Protein AF-A0A519VI66-F1 (afdb_monomer_lite)

Structure (mmCIF, N/CA/C/O backbone):
data_AF-A0A519VI66-F1
#
_entry.id   AF-A0A519VI66-F1
#
loop_
_atom_site.group_PDB
_atom_site.id
_atom_site.type_symbol
_atom_site.label_atom_id
_atom_site.label_alt_id
_atom_site.label_comp_id
_atom_site.label_asym_id
_atom_site.label_entity_id
_atom_site.label_seq_id
_atom_site.pdbx_PDB_ins_code
_atom_site.Cartn_x
_atom_site.Cartn_y
_atom_site.Cartn_z
_atom_site.occupancy
_atom_site.B_iso_or_equiv
_atom_site.auth_seq_id
_atom_site.auth_comp_id
_atom_site.auth_asym_id
_atom_site.auth_atom_id
_atom_site.pdbx_PDB_model_num
ATOM 1 N N . MET A 1 1 ? 52.576 -0.344 -64.450 1.00 41.88 1 MET A N 1
ATOM 2 C CA . MET A 1 1 ? 52.508 -1.373 -63.386 1.00 41.88 1 MET A CA 1
ATOM 3 C C . MET A 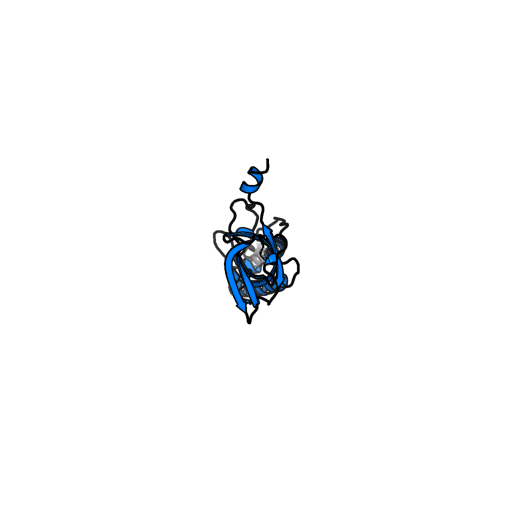1 1 ? 52.804 -0.699 -62.051 1.00 41.88 1 MET A C 1
ATOM 5 O O . MET A 1 1 ? 53.933 -0.259 -61.898 1.00 41.88 1 MET A O 1
ATOM 9 N N . LYS A 1 2 ? 51.803 -0.526 -61.169 1.00 37.09 2 LYS A N 1
ATOM 10 C CA . LYS A 1 2 ? 51.905 -0.252 -59.710 1.00 37.09 2 LYS A CA 1
ATOM 11 C C . LYS A 1 2 ? 50.529 0.200 -59.188 1.00 37.09 2 LYS A C 1
ATOM 13 O O . LYS A 1 2 ? 50.270 1.380 -59.017 1.00 37.09 2 LYS A O 1
ATOM 18 N N . VAL A 1 3 ? 49.636 -0.762 -58.964 1.00 45.03 3 VAL A N 1
ATOM 19 C CA . VAL A 1 3 ? 48.438 -0.584 -58.129 1.00 45.03 3 VAL A CA 1
ATOM 20 C C . VAL A 1 3 ? 48.467 -1.715 -57.118 1.00 45.03 3 VAL A C 1
ATOM 22 O O . VAL A 1 3 ? 47.974 -2.800 -57.395 1.00 45.03 3 VAL A O 1
ATOM 25 N N . LYS A 1 4 ? 49.139 -1.507 -55.987 1.00 51.06 4 LYS A N 1
ATOM 26 C CA . LYS A 1 4 ? 49.026 -2.351 -54.792 1.00 51.06 4 LYS A CA 1
ATOM 27 C C . LYS A 1 4 ? 49.315 -1.461 -53.589 1.00 51.06 4 LYS A C 1
ATOM 29 O O . LYS A 1 4 ? 50.220 -0.641 -53.665 1.00 51.06 4 LYS A O 1
ATOM 34 N N . ILE A 1 5 ? 48.584 -1.691 -52.498 1.00 51.75 5 ILE A N 1
ATOM 35 C CA . ILE A 1 5 ? 48.631 -0.988 -51.200 1.00 51.75 5 ILE A CA 1
ATOM 36 C C . ILE A 1 5 ? 47.621 0.171 -51.088 1.00 51.75 5 ILE A C 1
ATOM 38 O O . ILE A 1 5 ? 47.980 1.325 -50.893 1.00 51.75 5 ILE A O 1
ATOM 42 N N . SER A 1 6 ? 46.320 -0.124 -51.189 1.00 48.75 6 SER A N 1
ATOM 43 C CA . SER A 1 6 ? 45.297 0.755 -50.582 1.00 48.75 6 SER A CA 1
ATOM 44 C C . SER A 1 6 ? 43.940 0.080 -50.332 1.00 48.75 6 SER A C 1
ATOM 46 O O . SER A 1 6 ? 42.902 0.725 -50.370 1.00 48.75 6 SER A O 1
ATOM 48 N N . ILE A 1 7 ? 43.913 -1.240 -50.102 1.00 48.69 7 ILE A N 1
ATOM 49 C CA . ILE A 1 7 ? 42.653 -1.974 -49.833 1.00 48.69 7 ILE A CA 1
ATOM 50 C C . ILE A 1 7 ? 42.695 -2.732 -48.488 1.00 48.69 7 ILE A C 1
ATOM 52 O O . ILE A 1 7 ? 41.680 -3.240 -48.031 1.00 48.69 7 ILE A O 1
ATOM 56 N N . LEU A 1 8 ? 43.832 -2.747 -47.776 1.00 45.78 8 LEU A N 1
ATOM 57 C CA . LEU A 1 8 ? 43.988 -3.539 -46.543 1.00 45.78 8 LEU A CA 1
ATOM 58 C C . LEU A 1 8 ? 43.826 -2.755 -45.223 1.00 45.78 8 LEU A C 1
ATOM 60 O O . LEU A 1 8 ? 44.075 -3.319 -44.167 1.00 45.78 8 LEU A O 1
ATOM 64 N N . PHE A 1 9 ? 43.430 -1.477 -45.252 1.00 46.59 9 PHE A N 1
ATOM 65 C CA . PHE A 1 9 ? 43.295 -0.662 -44.027 1.00 46.59 9 PHE A CA 1
ATOM 66 C C . PHE A 1 9 ? 41.869 -0.187 -43.709 1.00 46.59 9 PHE A C 1
ATOM 68 O O . PHE A 1 9 ? 41.641 0.366 -42.638 1.00 46.59 9 PHE A O 1
ATOM 75 N N . ILE A 1 10 ? 40.887 -0.444 -44.579 1.00 49.53 10 ILE A N 1
ATOM 76 C CA . ILE A 1 10 ? 39.494 -0.002 -44.362 1.00 49.53 10 ILE A CA 1
ATOM 77 C C . ILE A 1 10 ? 38.635 -1.094 -43.687 1.00 49.53 10 ILE A C 1
ATOM 79 O O . ILE A 1 10 ? 37.570 -0.801 -43.153 1.00 49.53 10 ILE A O 1
ATOM 83 N N . SER A 1 11 ? 39.102 -2.346 -43.596 1.00 45.22 11 SER A N 1
ATOM 84 C CA . SER A 1 11 ? 38.314 -3.443 -43.000 1.00 45.22 11 SER A CA 1
ATOM 85 C C . SER A 1 11 ? 38.452 -3.607 -41.478 1.00 45.22 11 SER A C 1
ATOM 87 O O . SER A 1 11 ? 37.741 -4.426 -40.901 1.00 45.22 11 SER A O 1
ATOM 89 N N . MET A 1 12 ? 39.301 -2.825 -40.797 1.00 44.94 12 MET A N 1
ATOM 90 C CA . MET A 1 12 ? 39.588 -3.012 -39.361 1.00 44.94 12 MET A CA 1
ATOM 91 C C . MET A 1 12 ? 38.864 -2.027 -38.423 1.00 44.94 12 MET A C 1
ATOM 93 O O . MET A 1 12 ? 39.079 -2.060 -37.216 1.00 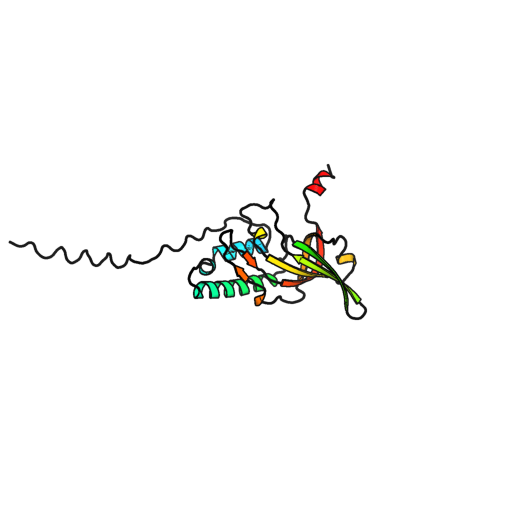44.94 12 MET A O 1
ATOM 97 N N . VAL A 1 13 ? 37.965 -1.182 -38.946 1.00 46.66 13 VAL A N 1
ATOM 98 C CA . VAL A 1 13 ? 37.134 -0.264 -38.131 1.00 46.66 13 VAL A CA 1
ATOM 99 C C . VAL A 1 13 ? 35.687 -0.764 -37.976 1.00 46.66 13 VAL A C 1
ATOM 101 O O . VAL A 1 13 ? 34.987 -0.368 -37.049 1.00 46.66 13 VAL A O 1
ATOM 104 N N . ALA A 1 14 ? 35.239 -1.712 -38.804 1.00 46.34 14 ALA A N 1
ATOM 105 C CA . ALA A 1 14 ? 33.863 -2.223 -38.755 1.00 46.34 14 ALA A CA 1
ATOM 106 C C . ALA A 1 14 ? 33.596 -3.240 -37.623 1.00 46.34 14 ALA A C 1
ATOM 108 O O . ALA A 1 14 ? 32.441 -3.557 -37.349 1.00 46.34 14 ALA A O 1
ATOM 109 N N . ILE A 1 15 ? 34.634 -3.742 -36.941 1.00 48.16 15 ILE A N 1
ATOM 110 C CA . ILE A 1 15 ? 34.493 -4.813 -35.934 1.00 48.16 15 ILE A CA 1
ATOM 111 C C . ILE A 1 15 ? 34.205 -4.259 -34.522 1.00 48.16 15 ILE A C 1
ATOM 113 O O . ILE A 1 15 ? 33.699 -4.984 -33.673 1.00 48.16 15 ILE A O 1
ATOM 117 N N . LEU A 1 16 ? 34.415 -2.960 -34.264 1.00 48.16 16 LEU A N 1
ATOM 118 C CA . LEU A 1 16 ? 34.158 -2.359 -32.940 1.00 48.16 16 LEU A CA 1
ATOM 119 C C . LEU A 1 16 ? 32.717 -1.859 -32.725 1.00 48.16 16 LEU A C 1
ATOM 121 O O . LEU A 1 16 ? 32.370 -1.466 -31.615 1.00 48.16 16 LEU A O 1
ATOM 125 N N . LEU A 1 17 ? 31.859 -1.903 -33.749 1.00 49.31 17 LEU A N 1
ATOM 126 C CA . LEU A 1 17 ? 30.432 -1.553 -33.629 1.00 49.31 17 LEU A CA 1
ATOM 127 C C . LEU A 1 17 ? 29.517 -2.787 -33.521 1.00 49.31 17 LEU A C 1
ATOM 129 O O . LEU A 1 17 ? 28.302 -2.653 -33.363 1.00 49.31 17 LEU A O 1
ATOM 133 N N . GLY A 1 18 ? 30.086 -3.996 -33.571 1.00 47.75 18 GLY A N 1
ATOM 134 C CA . GLY A 1 18 ? 29.356 -5.246 -33.396 1.00 47.75 18 GLY A CA 1
ATOM 135 C C . GLY A 1 18 ? 29.091 -5.552 -31.921 1.00 47.75 18 GLY A C 1
ATOM 136 O O . GLY A 1 18 ? 30.025 -5.754 -31.155 1.00 47.75 18 GLY A O 1
ATOM 137 N N . CYS A 1 19 ? 27.809 -5.654 -31.558 1.00 48.34 19 CYS A N 1
ATOM 138 C CA . CYS A 1 19 ? 27.278 -6.158 -30.280 1.00 48.34 19 CYS A CA 1
ATOM 139 C C . CYS A 1 19 ? 27.118 -5.171 -29.111 1.00 48.34 19 CYS A C 1
ATOM 141 O O . CYS A 1 19 ? 27.158 -5.579 -27.953 1.00 48.34 19 CYS A O 1
ATOM 143 N N . SER A 1 20 ? 26.763 -3.912 -29.367 1.00 48.12 20 SER A N 1
ATOM 144 C CA . SER A 1 20 ? 25.904 -3.211 -28.399 1.00 48.12 20 SER A CA 1
ATOM 145 C C . SER A 1 20 ? 24.450 -3.488 -28.763 1.00 48.12 20 SER A C 1
ATOM 147 O O . SER A 1 20 ? 23.878 -2.800 -29.606 1.00 48.12 20 SER A O 1
ATOM 149 N N . LYS A 1 21 ? 23.847 -4.530 -28.164 1.00 50.78 21 LYS A N 1
ATOM 150 C CA . LYS A 1 21 ? 22.384 -4.695 -28.216 1.00 50.78 21 LYS A CA 1
ATOM 151 C C . LYS A 1 21 ? 21.771 -3.354 -27.791 1.00 50.78 21 LYS A C 1
ATOM 153 O O . LYS A 1 21 ? 22.210 -2.829 -26.762 1.00 50.78 21 LYS A O 1
ATOM 158 N N . PRO A 1 22 ? 20.823 -2.774 -28.550 1.00 50.34 22 PRO A N 1
ATOM 159 C CA . PRO A 1 22 ? 20.193 -1.526 -28.149 1.00 50.34 22 PRO A CA 1
ATOM 160 C C . PRO A 1 22 ? 19.663 -1.715 -26.729 1.00 50.34 22 PRO A C 1
ATOM 162 O O . PRO A 1 22 ? 18.899 -2.650 -26.477 1.00 50.34 22 PRO A O 1
ATOM 165 N N . LYS A 1 23 ? 20.134 -0.883 -25.787 1.00 53.75 23 LYS A N 1
ATOM 166 C CA . LYS A 1 23 ? 19.593 -0.888 -24.426 1.00 53.75 23 LYS A CA 1
ATOM 167 C C . LYS A 1 23 ? 18.075 -0.750 -24.570 1.00 53.75 23 LYS A C 1
ATOM 169 O O . LYS A 1 23 ? 17.649 0.157 -25.294 1.00 53.75 23 LYS A O 1
ATOM 174 N N . PRO A 1 24 ? 17.269 -1.641 -23.967 1.00 51.84 24 PRO A N 1
ATOM 175 C CA . PRO A 1 24 ? 15.824 -1.532 -24.067 1.00 51.84 24 PRO A CA 1
ATOM 176 C C . PRO A 1 24 ? 15.438 -0.120 -23.627 1.00 51.84 24 PRO A C 1
ATOM 178 O O . PRO A 1 24 ? 15.851 0.330 -22.557 1.00 51.84 24 PRO A O 1
ATOM 181 N N . LYS A 1 25 ? 14.730 0.617 -24.492 1.00 54.78 25 LYS A N 1
ATOM 182 C CA . LYS A 1 25 ? 14.208 1.937 -24.139 1.00 54.78 25 LYS A CA 1
ATOM 183 C C . LYS A 1 25 ? 13.248 1.721 -22.977 1.00 54.78 25 LYS A C 1
ATOM 185 O O . LYS A 1 25 ? 12.162 1.188 -23.165 1.00 54.78 25 LYS A O 1
ATOM 190 N N . ILE A 1 26 ? 13.682 2.090 -21.777 1.00 60.84 26 ILE A N 1
ATOM 191 C CA . ILE A 1 26 ? 12.809 2.134 -20.611 1.00 60.84 26 ILE A CA 1
ATOM 192 C C . ILE A 1 26 ? 11.851 3.288 -20.879 1.00 60.84 26 ILE A C 1
ATOM 194 O O . ILE A 1 26 ? 12.264 4.451 -20.886 1.00 60.84 26 ILE A O 1
ATOM 198 N N . GLU A 1 27 ? 10.596 2.968 -21.179 1.00 66.69 27 GLU A N 1
ATOM 199 C CA . GLU A 1 27 ? 9.542 3.972 -21.248 1.00 66.69 27 GLU A CA 1
ATOM 200 C C . GLU A 1 27 ? 9.431 4.624 -19.872 1.00 66.69 27 GLU A C 1
ATOM 202 O O . GLU A 1 27 ? 9.026 3.999 -18.891 1.00 66.69 27 GLU A O 1
ATOM 207 N N . LYS A 1 28 ? 9.881 5.878 -19.787 1.00 80.50 28 LYS A N 1
ATOM 208 C CA . LYS A 1 28 ? 9.802 6.651 -18.554 1.00 80.50 28 LYS A CA 1
ATOM 209 C C . LYS A 1 28 ? 8.340 6.956 -18.274 1.00 80.50 28 LYS A C 1
ATOM 211 O O . LYS A 1 28 ? 7.659 7.558 -19.100 1.00 80.50 28 LYS A O 1
ATOM 216 N N . ILE A 1 29 ? 7.885 6.591 -17.085 1.00 84.25 29 ILE A N 1
ATOM 217 C CA . ILE A 1 29 ? 6.569 6.964 -16.584 1.00 84.25 29 ILE A CA 1
ATOM 218 C C . ILE A 1 29 ? 6.635 8.455 -16.239 1.00 84.25 29 ILE A C 1
ATOM 220 O O . ILE A 1 29 ? 7.319 8.845 -15.295 1.00 84.25 29 ILE A O 1
ATOM 224 N N . THR A 1 30 ? 5.965 9.300 -17.019 1.00 86.25 30 THR A N 1
ATOM 225 C CA . THR A 1 30 ? 5.931 10.759 -16.802 1.00 86.25 30 THR A CA 1
ATOM 226 C C . THR A 1 30 ? 4.790 11.206 -15.889 1.00 86.25 30 THR A C 1
ATOM 228 O O . THR A 1 30 ? 4.719 12.382 -15.534 1.00 86.25 30 THR A O 1
ATOM 231 N N . TYR A 1 31 ? 3.911 10.280 -15.500 1.00 88.88 31 TYR A N 1
ATOM 232 C CA . TYR A 1 31 ? 2.788 10.541 -14.608 1.00 88.88 31 TYR A CA 1
ATOM 233 C C . TYR A 1 31 ? 3.263 11.076 -13.252 1.00 88.88 31 TYR A C 1
ATOM 235 O O . TYR A 1 31 ? 4.136 10.488 -12.617 1.00 88.88 31 TYR A O 1
ATOM 243 N N . GLN A 1 32 ? 2.669 12.186 -12.816 1.00 88.56 32 GLN A N 1
ATOM 244 C CA . GLN A 1 32 ? 2.918 12.802 -11.515 1.00 88.56 32 GLN A CA 1
ATOM 245 C C . GLN A 1 32 ? 1.740 12.487 -10.598 1.00 88.56 32 GLN A C 1
ATOM 247 O O . GLN A 1 32 ? 0.652 13.043 -10.761 1.00 88.56 32 GLN A O 1
ATOM 252 N N . SER A 1 33 ? 1.950 11.573 -9.653 1.00 90.88 33 SER A N 1
ATOM 253 C CA . SER A 1 33 ? 0.932 11.231 -8.662 1.00 90.88 33 SER A CA 1
ATOM 254 C C . SER A 1 33 ? 1.013 12.167 -7.462 1.00 90.88 33 SER A C 1
ATOM 256 O O . SER A 1 33 ? 2.104 12.518 -7.014 1.00 90.88 33 SER A O 1
ATOM 258 N N . LYS A 1 34 ? -0.144 12.528 -6.903 1.00 90.75 34 LYS A N 1
ATOM 259 C CA . LYS A 1 34 ? -0.217 13.191 -5.590 1.00 90.75 34 LYS A CA 1
ATOM 260 C C . LYS A 1 34 ? 0.022 12.207 -4.437 1.00 90.75 34 LYS A C 1
ATOM 262 O O . LYS A 1 34 ? 0.448 12.600 -3.357 1.00 90.75 34 LYS A O 1
ATOM 267 N N . ILE A 1 35 ? -0.150 10.912 -4.704 1.00 94.44 35 ILE A N 1
ATOM 268 C CA . ILE A 1 35 ? 0.038 9.845 -3.729 1.00 94.44 35 ILE A CA 1
ATOM 269 C C . ILE A 1 35 ? 1.529 9.606 -3.529 1.00 94.44 35 ILE A C 1
ATOM 271 O O . ILE A 1 35 ? 2.237 9.194 -4.455 1.00 94.44 35 ILE A O 1
ATOM 275 N N . PHE A 1 36 ? 1.993 9.806 -2.294 1.00 95.19 36 PHE A N 1
ATOM 276 C CA . PHE A 1 36 ? 3.410 9.747 -1.937 1.00 95.19 36 PHE A CA 1
ATOM 277 C C . PHE A 1 36 ? 4.086 8.463 -2.432 1.00 95.19 36 PHE A C 1
ATOM 279 O O . PHE A 1 36 ? 5.095 8.512 -3.139 1.00 95.19 36 PHE A O 1
ATOM 286 N N . LEU A 1 37 ? 3.515 7.303 -2.093 1.00 95.94 37 LEU A N 1
ATOM 287 C CA . LEU A 1 37 ? 4.105 6.013 -2.445 1.00 95.94 37 LEU A CA 1
ATOM 288 C C . LEU A 1 37 ? 4.154 5.762 -3.944 1.00 95.94 37 LEU A C 1
ATOM 290 O O . LEU A 1 37 ? 5.133 5.202 -4.433 1.00 95.94 37 LEU A O 1
ATOM 294 N N . GLU A 1 38 ? 3.110 6.155 -4.667 1.00 96.25 38 GLU A N 1
ATOM 295 C CA . GLU A 1 38 ? 3.075 5.984 -6.113 1.00 96.25 38 GLU A CA 1
ATOM 296 C C . GLU A 1 38 ? 4.150 6.846 -6.771 1.00 96.25 38 GLU A C 1
ATOM 298 O O . GLU A 1 38 ? 4.922 6.346 -7.587 1.00 96.25 38 GLU A O 1
ATOM 303 N N . ASN A 1 39 ? 4.264 8.109 -6.354 1.00 95.38 39 ASN A N 1
ATOM 304 C CA . ASN A 1 39 ? 5.264 9.021 -6.888 1.00 95.38 39 ASN A CA 1
ATOM 305 C C . ASN A 1 39 ? 6.698 8.532 -6.613 1.00 95.38 39 ASN A C 1
ATOM 307 O O . ASN A 1 39 ? 7.514 8.436 -7.530 1.00 95.38 39 ASN A O 1
ATOM 311 N N . ARG A 1 40 ? 7.005 8.125 -5.372 1.00 95.94 40 ARG A N 1
ATOM 312 C CA . ARG A 1 40 ? 8.328 7.574 -5.021 1.00 95.94 40 ARG A CA 1
ATOM 313 C C . ARG A 1 40 ? 8.655 6.300 -5.788 1.00 95.94 40 ARG A C 1
ATOM 315 O O . ARG A 1 40 ? 9.796 6.100 -6.206 1.00 95.94 40 ARG A O 1
ATOM 322 N N . LEU A 1 41 ? 7.656 5.455 -6.009 1.00 95.31 41 LEU A N 1
ATOM 323 C CA . LEU A 1 41 ? 7.826 4.241 -6.784 1.00 95.31 41 LEU A CA 1
ATOM 324 C C . LEU A 1 41 ? 8.091 4.547 -8.266 1.00 95.31 41 LEU A C 1
ATOM 326 O O . LEU A 1 41 ? 8.999 3.956 -8.849 1.00 95.31 41 LEU A O 1
ATOM 330 N N . ILE A 1 42 ? 7.366 5.498 -8.859 1.00 94.38 42 ILE A N 1
ATOM 331 C CA . ILE A 1 42 ? 7.603 5.983 -10.227 1.00 94.38 42 ILE A CA 1
ATOM 332 C C . ILE A 1 42 ? 9.027 6.536 -10.368 1.00 94.38 42 ILE A C 1
ATOM 334 O O . ILE A 1 42 ? 9.749 6.153 -11.292 1.00 94.38 42 ILE A O 1
ATOM 338 N N . GLU A 1 43 ? 9.469 7.378 -9.428 1.00 93.81 43 GLU A N 1
ATOM 339 C CA . GLU A 1 43 ? 10.836 7.913 -9.394 1.00 93.81 43 GLU A CA 1
ATOM 340 C C . GLU A 1 43 ? 11.893 6.800 -9.360 1.00 93.81 43 GLU A C 1
ATOM 342 O O . GLU A 1 43 ? 12.905 6.893 -10.060 1.00 93.81 43 GLU A O 1
ATOM 347 N N . TYR A 1 44 ? 11.667 5.750 -8.563 1.00 94.56 44 TYR A N 1
ATOM 348 C CA . TYR A 1 44 ? 12.569 4.604 -8.471 1.00 94.56 44 TYR A CA 1
ATOM 349 C C . TYR A 1 44 ? 12.600 3.795 -9.773 1.00 94.56 44 TYR A C 1
ATOM 351 O O . TYR A 1 44 ? 13.679 3.522 -10.301 1.00 94.56 44 TYR A O 1
ATOM 359 N N . ILE A 1 45 ? 11.432 3.436 -10.316 1.00 92.31 45 ILE A N 1
ATOM 360 C CA . ILE A 1 45 ? 11.309 2.632 -11.543 1.00 92.31 45 ILE A CA 1
ATOM 361 C C . ILE A 1 45 ? 12.014 3.330 -12.706 1.00 92.31 45 ILE A C 1
ATOM 363 O O . ILE A 1 45 ? 12.834 2.715 -13.381 1.00 92.31 45 ILE A O 1
ATOM 367 N N . ASN A 1 46 ? 11.779 4.632 -12.881 1.00 91.31 46 ASN A N 1
ATOM 368 C CA . ASN A 1 46 ? 12.378 5.422 -13.958 1.00 91.31 46 ASN A CA 1
ATOM 369 C C . ASN A 1 46 ? 13.915 5.483 -13.910 1.00 91.31 46 ASN A C 1
ATOM 371 O O . ASN A 1 46 ? 14.542 5.825 -14.915 1.00 91.31 46 ASN A O 1
ATOM 375 N N . LYS A 1 47 ? 14.522 5.190 -12.754 1.00 90.75 47 LYS A N 1
ATOM 376 C CA . LYS A 1 47 ? 15.979 5.153 -12.550 1.00 90.75 47 LYS A CA 1
ATOM 377 C C . LYS A 1 47 ? 16.545 3.729 -12.541 1.00 90.75 47 LYS A C 1
ATOM 379 O O . LYS A 1 47 ? 17.762 3.566 -12.596 1.00 90.75 47 LYS A O 1
ATOM 384 N N . SER A 1 48 ? 15.700 2.703 -12.454 1.00 89.69 48 SER A N 1
ATOM 385 C CA . SER A 1 48 ? 16.135 1.320 -12.262 1.00 89.69 48 SER A CA 1
ATOM 386 C C . SER A 1 48 ? 16.263 0.575 -13.588 1.00 89.69 48 SER A C 1
ATOM 388 O O . SER A 1 48 ? 15.338 -0.098 -14.035 1.00 89.69 48 SER A O 1
ATOM 390 N N . GLU A 1 49 ? 17.448 0.629 -14.205 1.00 85.12 49 GLU A N 1
ATOM 391 C CA . GLU A 1 49 ? 17.725 -0.159 -15.419 1.00 85.12 49 GLU A CA 1
ATOM 392 C C . GLU A 1 49 ? 17.619 -1.676 -15.168 1.00 85.12 49 GLU A C 1
ATOM 394 O O . GLU A 1 49 ? 17.214 -2.440 -16.044 1.00 85.12 49 GLU A O 1
ATOM 399 N N . GLY A 1 50 ? 17.950 -2.122 -13.951 1.00 87.69 50 GLY A N 1
ATOM 400 C CA . GLY A 1 50 ? 18.013 -3.540 -13.602 1.00 87.69 50 GLY A CA 1
ATOM 401 C C . GLY A 1 50 ? 16.651 -4.232 -13.488 1.00 87.69 50 GLY A C 1
ATOM 402 O O . GLY A 1 50 ? 16.558 -5.414 -13.814 1.00 87.69 50 GLY A O 1
ATOM 403 N N . LEU A 1 51 ? 15.580 -3.521 -13.108 1.00 87.94 51 LEU A N 1
ATOM 404 C CA . LEU A 1 51 ? 14.233 -4.114 -13.040 1.00 87.94 51 LEU A CA 1
ATOM 405 C C . LEU A 1 51 ? 13.703 -4.527 -14.422 1.00 87.94 51 LEU A C 1
ATOM 407 O O . LEU A 1 51 ? 12.904 -5.455 -14.527 1.00 87.94 51 LEU A O 1
ATOM 411 N N . HIS A 1 52 ? 14.191 -3.882 -15.483 1.00 83.88 52 HIS A N 1
ATOM 412 C CA . HIS A 1 52 ? 13.841 -4.179 -16.872 1.00 83.88 52 HIS A CA 1
ATOM 413 C C . HIS A 1 52 ? 14.814 -5.161 -17.542 1.00 83.88 52 HIS A C 1
ATOM 415 O O . HIS A 1 52 ? 14.631 -5.515 -18.703 1.00 83.88 52 HIS A O 1
ATOM 421 N N . SER A 1 53 ? 15.841 -5.623 -16.828 1.00 86.56 53 SER A N 1
ATOM 422 C CA . SER A 1 53 ? 16.874 -6.499 -17.380 1.00 86.56 53 SER A CA 1
ATOM 423 C C . SER A 1 53 ? 16.372 -7.931 -17.569 1.00 86.56 53 SER A C 1
ATOM 425 O O . SER A 1 53 ? 15.753 -8.488 -16.666 1.00 86.56 53 SER A O 1
ATOM 427 N N . GLU A 1 54 ? 16.678 -8.544 -18.712 1.00 87.12 54 GLU A N 1
ATOM 428 C CA . GLU A 1 54 ? 16.467 -9.984 -18.962 1.00 87.12 54 GLU A CA 1
ATOM 429 C C . GLU A 1 54 ? 17.587 -10.858 -18.365 1.00 87.12 54 GLU A C 1
ATOM 431 O O . GLU A 1 54 ? 17.435 -12.066 -18.219 1.00 87.12 54 GLU A O 1
ATOM 436 N N . ASP A 1 55 ? 18.714 -10.252 -17.980 1.00 92.06 55 ASP A N 1
ATOM 437 C CA . ASP A 1 55 ? 19.773 -10.922 -17.217 1.00 92.06 55 ASP A CA 1
ATOM 438 C C . ASP A 1 55 ? 19.303 -11.199 -15.780 1.00 92.06 55 ASP A C 1
ATOM 440 O O . ASP A 1 55 ? 18.931 -10.269 -15.054 1.00 92.06 55 ASP A O 1
ATOM 444 N N . SER A 1 56 ? 19.334 -12.473 -15.378 1.00 89.38 56 SER A N 1
ATOM 445 C CA . SER A 1 56 ? 18.787 -12.956 -14.106 1.00 89.38 56 SER A CA 1
ATOM 446 C C . SER A 1 56 ? 19.535 -12.434 -12.880 1.00 89.38 56 SER A C 1
ATOM 448 O O . SER A 1 56 ? 18.903 -12.141 -11.861 1.00 89.38 56 SER A O 1
ATOM 450 N N . LEU A 1 57 ? 20.856 -12.265 -12.959 1.00 92.12 57 LEU A N 1
ATOM 451 C CA . LEU A 1 57 ? 21.662 -11.750 -11.855 1.00 92.12 57 LEU A CA 1
ATOM 452 C C . LEU A 1 57 ? 21.411 -10.251 -11.663 1.00 92.12 57 LEU A C 1
ATOM 454 O O . LEU A 1 57 ? 21.157 -9.802 -10.544 1.00 92.12 57 LEU A O 1
ATOM 458 N N . LYS A 1 58 ? 21.404 -9.477 -12.756 1.00 93.19 58 LYS A N 1
ATOM 459 C CA . LYS A 1 58 ? 21.057 -8.046 -12.726 1.00 93.19 58 LYS A CA 1
ATOM 460 C C . LYS A 1 58 ? 19.642 -7.824 -12.210 1.00 93.19 58 LYS A C 1
ATOM 462 O O . LYS A 1 58 ? 19.432 -6.930 -11.392 1.00 93.19 58 LYS A O 1
ATOM 467 N N . PHE A 1 59 ? 18.696 -8.646 -12.656 1.00 92.25 59 PHE A N 1
ATOM 468 C CA . PHE A 1 59 ? 17.317 -8.598 -12.192 1.00 92.25 59 PHE A CA 1
ATOM 469 C C . PHE A 1 59 ? 17.215 -8.898 -10.692 1.00 92.25 59 PHE A C 1
ATOM 471 O O . PHE A 1 59 ? 16.629 -8.113 -9.954 1.00 92.25 59 PHE A O 1
ATOM 478 N N . THR A 1 60 ? 17.851 -9.971 -10.216 1.00 93.56 60 THR A N 1
ATOM 479 C CA . THR A 1 60 ? 17.840 -10.354 -8.793 1.00 93.56 60 THR A CA 1
ATOM 480 C C . THR A 1 60 ? 18.420 -9.250 -7.905 1.00 93.56 60 THR A C 1
ATOM 482 O O . THR A 1 60 ? 17.814 -8.879 -6.900 1.00 93.56 60 THR A O 1
ATOM 485 N N . ASN A 1 61 ? 19.544 -8.652 -8.311 1.00 95.06 61 ASN A N 1
ATO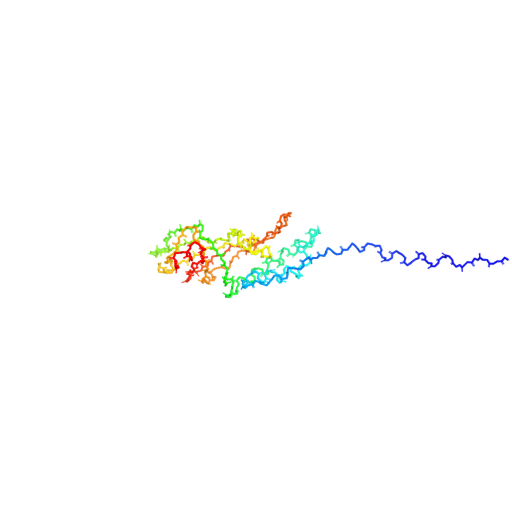M 486 C CA . ASN A 1 61 ? 20.148 -7.524 -7.598 1.00 95.06 61 ASN A CA 1
ATOM 487 C C . ASN A 1 61 ? 19.239 -6.284 -7.598 1.00 95.06 61 ASN A C 1
ATOM 489 O O . ASN A 1 61 ? 19.158 -5.564 -6.601 1.00 95.06 61 ASN A O 1
ATOM 493 N N . ALA A 1 62 ? 18.529 -6.034 -8.701 1.00 94.06 62 ALA A N 1
ATOM 494 C CA . ALA A 1 62 ? 17.561 -4.948 -8.785 1.00 94.06 62 ALA A CA 1
ATOM 495 C C . ALA A 1 62 ? 16.336 -5.192 -7.894 1.00 94.06 62 ALA A C 1
ATOM 497 O O . ALA A 1 62 ? 15.867 -4.254 -7.256 1.00 94.06 62 ALA A O 1
ATOM 498 N N . VAL A 1 63 ? 15.851 -6.433 -7.788 1.00 95.31 63 VAL A N 1
ATOM 499 C CA . VAL A 1 63 ? 14.767 -6.803 -6.864 1.00 95.31 63 VAL A CA 1
ATOM 500 C C . VAL A 1 63 ? 15.206 -6.622 -5.410 1.00 95.31 63 VAL A C 1
ATOM 502 O O . VAL A 1 63 ? 14.468 -6.032 -4.629 1.00 95.31 63 VAL A O 1
ATOM 505 N N . ASP A 1 64 ? 16.415 -7.037 -5.035 1.00 96.06 64 ASP A N 1
ATOM 506 C CA . ASP A 1 64 ? 16.951 -6.804 -3.684 1.00 96.06 64 ASP A CA 1
ATOM 507 C C . ASP A 1 64 ? 17.120 -5.298 -3.377 1.00 96.06 64 ASP A C 1
ATOM 509 O O . ASP A 1 64 ? 16.750 -4.829 -2.296 1.00 96.06 64 ASP A O 1
ATOM 513 N N . SER A 1 65 ? 17.584 -4.499 -4.345 1.00 95.88 65 SER A N 1
ATOM 514 C CA . SER A 1 65 ? 17.605 -3.031 -4.232 1.00 95.88 65 SER A CA 1
ATOM 515 C C . SER A 1 65 ? 16.198 -2.446 -4.060 1.00 95.88 65 SER A C 1
ATOM 517 O O . SER A 1 65 ? 15.977 -1.610 -3.180 1.00 95.88 65 SER A O 1
ATOM 519 N N . PHE A 1 66 ? 15.234 -2.922 -4.848 1.00 96.69 66 PHE A N 1
ATOM 520 C CA . PHE A 1 66 ? 13.834 -2.513 -4.783 1.00 96.69 66 PHE A CA 1
ATOM 521 C C . PHE A 1 66 ? 13.233 -2.817 -3.408 1.00 96.69 66 PHE A C 1
ATOM 523 O O . PHE A 1 66 ? 12.624 -1.946 -2.784 1.00 96.69 66 PHE A O 1
ATOM 530 N N . GLN A 1 67 ? 13.487 -4.020 -2.889 1.00 96.56 67 GLN A N 1
ATOM 531 C CA . GLN A 1 67 ? 13.082 -4.422 -1.549 1.00 96.56 67 GLN A CA 1
ATOM 532 C C . GLN A 1 67 ? 13.617 -3.455 -0.491 1.00 96.56 67 GLN A C 1
ATOM 534 O O . GLN A 1 67 ? 12.849 -2.960 0.333 1.00 96.56 67 GLN A O 1
ATOM 539 N N . ARG A 1 68 ? 14.917 -3.133 -0.521 1.00 95.50 68 ARG A N 1
ATOM 540 C CA . ARG A 1 68 ? 15.511 -2.164 0.416 1.00 95.50 68 ARG A CA 1
ATOM 541 C C . ARG A 1 68 ? 14.883 -0.779 0.287 1.00 95.50 68 ARG A C 1
ATOM 543 O O . ARG A 1 68 ? 14.594 -0.161 1.308 1.00 95.50 68 ARG A O 1
ATOM 550 N N . HIS A 1 69 ? 14.648 -0.316 -0.9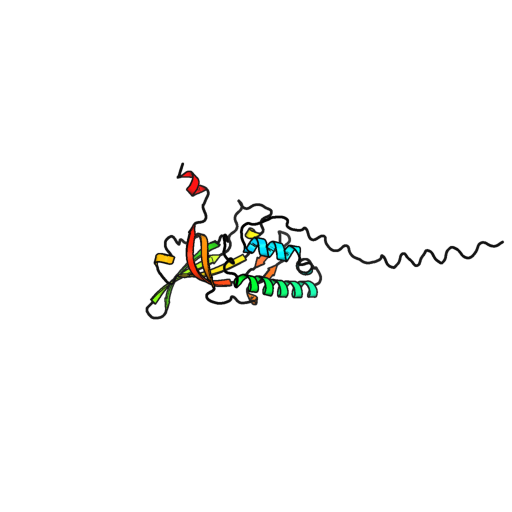39 1.00 95.94 69 HIS A N 1
ATOM 551 C CA . HIS A 1 69 ? 14.053 0.991 -1.197 1.00 95.94 69 HIS A CA 1
ATOM 552 C C . HIS A 1 69 ? 12.653 1.110 -0.583 1.00 95.94 69 HIS A C 1
ATOM 554 O O . HIS A 1 69 ? 12.427 1.987 0.248 1.00 95.94 69 HIS A O 1
ATOM 560 N N . VAL A 1 70 ? 11.741 0.188 -0.908 1.00 96.06 70 VAL A N 1
ATOM 561 C CA . VAL A 1 70 ? 10.369 0.190 -0.368 1.00 96.06 70 VAL A CA 1
ATOM 562 C C . VAL A 1 70 ? 10.370 0.069 1.157 1.00 96.06 70 VAL A C 1
ATOM 564 O O . VAL A 1 70 ? 9.630 0.777 1.841 1.00 96.06 70 VAL A O 1
ATOM 567 N N . LYS A 1 71 ? 11.241 -0.779 1.717 1.00 94.38 71 LYS A N 1
ATOM 568 C CA . LYS A 1 71 ? 11.410 -0.879 3.172 1.00 94.38 71 LYS A CA 1
ATOM 569 C C . LYS A 1 71 ? 11.866 0.441 3.795 1.00 94.38 71 LYS A C 1
ATOM 571 O O . LYS A 1 71 ? 11.365 0.789 4.861 1.00 94.38 71 LYS A O 1
ATOM 576 N N . GLY A 1 72 ? 12.754 1.180 3.136 1.00 94.19 72 GLY A N 1
ATOM 577 C CA . GLY A 1 72 ? 13.150 2.524 3.553 1.00 94.19 72 GLY A CA 1
ATOM 578 C C . GLY A 1 72 ? 11.981 3.511 3.544 1.00 94.19 72 GLY A C 1
ATOM 579 O O . GLY A 1 72 ? 11.806 4.246 4.512 1.00 94.19 72 GLY A O 1
ATOM 580 N N . LEU A 1 73 ? 11.132 3.473 2.508 1.00 94.75 73 LEU A N 1
ATOM 581 C CA . LEU A 1 73 ? 9.944 4.333 2.418 1.00 94.75 73 LEU A CA 1
ATOM 582 C C . LEU A 1 73 ? 8.974 4.117 3.584 1.00 94.75 73 LEU A C 1
ATOM 584 O O . LEU A 1 73 ? 8.373 5.082 4.041 1.00 94.75 73 LEU A O 1
ATOM 588 N N . SER A 1 74 ? 8.853 2.888 4.102 1.00 91.75 74 SER A N 1
ATOM 589 C CA . SER A 1 74 ? 7.945 2.582 5.224 1.00 91.75 74 SER A CA 1
ATOM 590 C C . SER A 1 74 ? 8.275 3.281 6.544 1.00 91.75 74 SER A C 1
ATOM 592 O O . SER A 1 74 ? 7.445 3.285 7.448 1.00 91.75 74 SER A O 1
ATOM 594 N N . ASN A 1 75 ? 9.461 3.883 6.653 1.00 90.75 75 ASN A N 1
ATOM 595 C CA . ASN A 1 75 ? 9.847 4.695 7.806 1.00 90.75 75 ASN A CA 1
ATOM 596 C C . ASN A 1 75 ? 9.439 6.172 7.655 1.00 90.75 75 ASN A C 1
ATOM 598 O O . ASN A 1 75 ? 9.628 6.951 8.585 1.00 90.75 75 ASN A O 1
ATOM 602 N N . ASN A 1 76 ? 8.941 6.582 6.486 1.00 92.81 76 ASN A N 1
ATOM 603 C CA . ASN A 1 76 ? 8.500 7.949 6.247 1.00 92.81 76 ASN A CA 1
ATOM 604 C C . ASN A 1 76 ? 7.089 8.157 6.825 1.00 92.81 76 ASN A C 1
ATOM 606 O O . ASN A 1 76 ? 6.218 7.305 6.656 1.00 92.81 76 ASN A O 1
ATOM 610 N N . ILE A 1 77 ? 6.857 9.297 7.481 1.00 90.06 77 ILE A N 1
ATOM 611 C CA . ILE A 1 77 ? 5.541 9.655 8.029 1.00 90.06 77 ILE A CA 1
ATOM 612 C C . ILE A 1 77 ? 4.461 9.757 6.940 1.00 90.06 77 ILE A C 1
ATOM 614 O O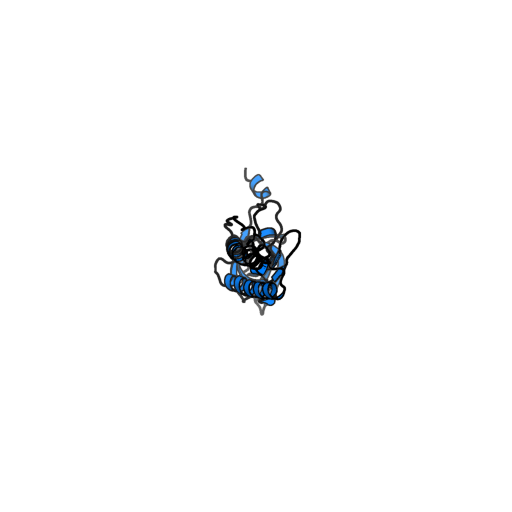 . ILE A 1 77 ? 3.306 9.427 7.191 1.00 90.06 77 ILE A O 1
ATOM 618 N N . ASP A 1 78 ? 4.859 10.106 5.716 1.00 93.38 78 ASP A N 1
ATOM 619 C CA . ASP A 1 78 ? 3.981 10.245 4.558 1.00 93.38 78 ASP A CA 1
ATOM 620 C C . ASP A 1 78 ? 3.707 8.920 3.833 1.00 93.38 78 ASP A C 1
ATOM 622 O O . ASP A 1 78 ? 3.102 8.904 2.762 1.00 93.38 78 ASP A O 1
ATOM 626 N N . PHE A 1 79 ? 4.149 7.783 4.381 1.00 94.94 79 PHE A N 1
ATOM 627 C CA . PHE A 1 79 ? 4.060 6.490 3.700 1.00 94.94 79 PHE A CA 1
ATOM 628 C C . PHE A 1 79 ? 2.634 6.123 3.263 1.00 94.94 79 PHE A C 1
ATOM 630 O O . PHE A 1 79 ? 2.467 5.528 2.205 1.00 94.94 79 PHE A O 1
ATOM 637 N N . LEU A 1 80 ? 1.601 6.484 4.030 1.00 95.69 80 LEU A N 1
ATOM 638 C CA . LEU A 1 80 ? 0.200 6.252 3.642 1.00 95.69 80 LEU A CA 1
ATOM 639 C C . LEU A 1 80 ? -0.533 7.515 3.170 1.00 95.69 80 LEU A C 1
ATOM 641 O O . LEU A 1 80 ? -1.739 7.456 2.927 1.00 95.69 80 LEU A O 1
ATOM 645 N N . THR A 1 81 ? 0.166 8.642 3.015 1.00 93.31 81 THR A N 1
ATOM 646 C CA . THR A 1 81 ? -0.449 9.912 2.616 1.00 93.31 81 THR A CA 1
ATOM 647 C C . THR A 1 81 ? -1.136 9.768 1.262 1.00 93.31 81 THR A C 1
ATOM 649 O O . THR A 1 81 ? -0.513 9.399 0.263 1.00 93.31 81 THR A O 1
ATOM 652 N N . GLU A 1 82 ? -2.446 10.031 1.264 1.00 92.38 82 GLU A N 1
ATOM 653 C CA . GLU A 1 82 ? -3.352 9.887 0.118 1.00 92.38 82 GLU A CA 1
ATOM 654 C C . GLU A 1 82 ? -3.381 8.481 -0.506 1.00 92.38 82 GLU A C 1
ATOM 656 O O . GLU A 1 82 ? -3.878 8.308 -1.615 1.00 92.38 82 GLU A O 1
ATOM 661 N N . PHE A 1 83 ? -2.883 7.446 0.179 1.00 96.44 83 PHE A N 1
ATOM 662 C CA . PHE A 1 83 ? -2.858 6.090 -0.361 1.00 96.44 83 PHE A CA 1
ATOM 663 C C . PHE A 1 83 ? -4.182 5.363 -0.062 1.00 96.44 83 PHE A C 1
ATOM 665 O O . PHE A 1 83 ? -4.449 5.040 1.100 1.00 96.44 83 PHE A O 1
ATOM 672 N N . PRO A 1 84 ? -5.035 5.086 -1.068 1.00 96.62 84 PRO A N 1
ATOM 673 C CA . PRO A 1 84 ? -6.346 4.510 -0.819 1.00 96.62 84 PRO A CA 1
ATOM 674 C C . PRO A 1 84 ? -6.249 2.999 -0.589 1.00 96.62 84 PRO A C 1
ATOM 676 O O . PRO A 1 84 ? -5.716 2.257 -1.418 1.00 96.62 84 PRO A O 1
ATOM 679 N N . LEU A 1 85 ? -6.849 2.523 0.499 1.00 97.88 85 LEU A N 1
ATOM 680 C CA . LEU A 1 85 ? -6.909 1.106 0.854 1.00 97.88 85 LEU A CA 1
ATOM 681 C C . LEU A 1 85 ? -8.352 0.667 1.101 1.00 97.88 85 LEU A C 1
ATOM 683 O O . LEU A 1 85 ? -9.210 1.477 1.436 1.00 97.88 85 LEU A O 1
ATOM 687 N N . GLN A 1 86 ? -8.631 -0.620 0.942 1.00 98.19 86 GLN A N 1
ATOM 688 C CA . GLN A 1 86 ? -9.928 -1.222 1.219 1.00 98.19 86 GLN A CA 1
ATOM 689 C C . GLN A 1 86 ? -9.835 -2.111 2.454 1.00 98.19 86 GLN A C 1
ATOM 691 O O . GLN A 1 86 ? -8.939 -2.944 2.535 1.00 98.19 86 GLN A O 1
ATOM 696 N N . ALA A 1 87 ? -10.768 -1.971 3.392 1.00 98.12 87 ALA A N 1
ATOM 697 C CA . ALA A 1 87 ? -10.898 -2.889 4.516 1.00 98.12 87 ALA A CA 1
ATOM 698 C C . ALA A 1 87 ? -11.387 -4.258 4.011 1.00 98.12 87 ALA A C 1
ATOM 700 O O . ALA A 1 87 ? -12.514 -4.381 3.537 1.00 98.12 87 ALA A O 1
ATOM 701 N N . THR A 1 88 ? -10.554 -5.291 4.103 1.00 98.19 88 THR A N 1
ATOM 702 C CA . THR A 1 88 ? -10.859 -6.655 3.632 1.00 98.19 88 THR A CA 1
ATOM 703 C C . THR A 1 88 ? -11.145 -7.631 4.768 1.00 98.19 88 THR A C 1
ATOM 705 O O . THR A 1 88 ? -11.710 -8.698 4.542 1.00 98.19 88 THR A O 1
ATOM 708 N N . ASN A 1 89 ? -10.785 -7.273 5.999 1.00 97.62 89 ASN A N 1
ATOM 709 C CA . ASN A 1 89 ? -11.096 -8.039 7.199 1.00 97.62 89 ASN A CA 1
ATOM 710 C C . ASN A 1 89 ? -11.250 -7.089 8.389 1.00 97.62 89 ASN A C 1
ATOM 712 O O . ASN A 1 89 ? -10.509 -6.112 8.484 1.00 97.62 89 ASN A O 1
ATOM 716 N N . ILE A 1 90 ? -12.183 -7.383 9.294 1.00 96.19 90 ILE A N 1
ATOM 717 C CA . ILE A 1 90 ? -12.349 -6.689 10.573 1.00 96.19 90 ILE A CA 1
ATOM 718 C C . ILE A 1 90 ? -12.560 -7.760 11.633 1.00 96.19 90 ILE A C 1
ATOM 720 O O . ILE A 1 90 ? -13.348 -8.684 11.433 1.00 96.19 90 ILE A O 1
ATOM 724 N N . ARG A 1 91 ? -11.870 -7.626 12.759 1.00 94.12 91 ARG A N 1
ATOM 725 C CA . ARG A 1 91 ? -12.014 -8.527 13.897 1.00 94.12 91 ARG A CA 1
ATOM 726 C C . ARG A 1 91 ? -11.811 -7.780 15.201 1.00 94.12 91 ARG A C 1
ATOM 728 O O . ARG A 1 91 ? -11.011 -6.848 15.270 1.00 94.12 91 ARG A O 1
ATOM 735 N N . ASP A 1 92 ? -12.488 -8.252 16.230 1.00 91.25 92 ASP A N 1
ATOM 736 C CA . ASP A 1 92 ? -12.231 -7.842 17.601 1.00 91.25 92 ASP A CA 1
ATOM 737 C C . ASP A 1 92 ? -11.265 -8.842 18.241 1.00 91.25 92 ASP A C 1
ATOM 739 O O . ASP A 1 92 ? -11.369 -10.052 18.035 1.00 91.25 92 ASP A O 1
ATOM 743 N N . THR A 1 93 ? -10.285 -8.324 18.972 1.00 86.50 93 THR A N 1
ATOM 744 C CA . THR A 1 93 ? -9.229 -9.093 19.632 1.00 86.50 93 THR A CA 1
ATOM 745 C C . THR A 1 93 ? -9.152 -8.663 21.088 1.00 86.50 93 THR A C 1
ATOM 747 O O . THR A 1 93 ? -9.233 -7.478 21.392 1.00 86.50 93 THR A O 1
ATOM 750 N N . LEU A 1 94 ? -8.930 -9.617 21.985 1.00 84.75 94 LEU A N 1
ATOM 751 C CA . LEU A 1 94 ? -8.606 -9.352 23.382 1.00 84.75 94 LEU A CA 1
ATOM 752 C C . LEU A 1 94 ? -7.101 -9.575 23.589 1.00 84.75 94 LEU A C 1
ATOM 754 O O . LEU A 1 94 ? -6.573 -10.604 23.160 1.00 84.75 94 LEU A O 1
ATOM 758 N N . MET A 1 95 ? -6.401 -8.633 24.220 1.00 78.31 95 MET A N 1
ATOM 759 C CA . MET A 1 95 ? -5.006 -8.820 24.629 1.00 78.31 95 MET A CA 1
ATOM 760 C C . MET A 1 95 ? -4.860 -8.413 26.096 1.00 78.31 95 MET A C 1
ATOM 762 O O . MET A 1 95 ? -4.955 -7.232 26.428 1.00 78.31 95 MET A O 1
ATOM 766 N N . GLY A 1 96 ? -4.672 -9.402 26.975 1.00 84.50 96 GLY A N 1
ATOM 767 C CA . GLY A 1 96 ? -4.917 -9.210 28.407 1.00 84.50 96 GLY A CA 1
ATOM 768 C C . GLY A 1 96 ? -6.401 -8.920 28.636 1.00 84.50 96 GLY A C 1
ATOM 769 O O . GLY A 1 96 ? -7.236 -9.613 28.065 1.00 84.50 96 GLY A O 1
ATOM 770 N N . ASP A 1 97 ? -6.711 -7.859 29.377 1.00 83.31 97 ASP A N 1
ATOM 771 C CA . ASP A 1 97 ? -8.091 -7.422 29.645 1.00 83.31 97 ASP A CA 1
ATOM 772 C C . ASP A 1 97 ? -8.569 -6.294 28.708 1.00 83.31 97 ASP A C 1
ATOM 774 O O . ASP A 1 97 ? -9.691 -5.804 28.834 1.00 83.31 97 ASP A O 1
ATOM 778 N N . GLN A 1 98 ? -7.733 -5.856 27.758 1.00 82.00 98 GLN A N 1
ATOM 779 C CA . GLN A 1 98 ? -8.066 -4.766 26.841 1.00 82.00 98 GLN A CA 1
ATOM 780 C C . GLN A 1 98 ? -8.611 -5.307 25.512 1.00 82.00 98 GLN A C 1
ATOM 782 O O . GLN A 1 98 ? -7.995 -6.150 24.851 1.00 82.00 98 GLN A O 1
ATOM 787 N N . LEU A 1 99 ? -9.777 -4.792 25.113 1.00 85.88 99 LEU A N 1
ATOM 788 C CA . LEU A 1 99 ? -10.400 -5.060 23.821 1.00 85.88 99 LEU A CA 1
ATOM 789 C C . LEU A 1 99 ? -9.811 -4.127 22.755 1.00 85.88 99 LEU A C 1
ATOM 791 O O . LEU A 1 99 ? -9.827 -2.907 22.903 1.00 85.88 99 LEU A O 1
ATOM 795 N N . PHE A 1 100 ? -9.339 -4.709 21.660 1.00 88.81 100 PHE A N 1
ATOM 796 C CA . PHE A 1 100 ? -8.816 -4.009 20.494 1.00 88.81 100 PHE A CA 1
ATOM 797 C C . PHE A 1 100 ? -9.636 -4.365 19.265 1.00 88.81 100 PHE A C 1
ATOM 799 O O . PHE A 1 100 ? -9.990 -5.528 19.059 1.00 88.81 100 PHE A O 1
ATOM 806 N N . LYS A 1 101 ? -9.846 -3.389 18.382 1.00 93.44 101 LYS A N 1
ATOM 807 C CA . LYS A 1 101 ? -10.316 -3.676 17.028 1.00 93.44 101 LYS A CA 1
ATOM 808 C C . LYS A 1 101 ? -9.114 -3.765 16.099 1.00 93.44 101 LYS A C 1
ATOM 810 O O . LYS A 1 101 ? -8.198 -2.944 16.147 1.00 93.44 101 LYS A O 1
ATOM 815 N N . MET A 1 102 ? -9.103 -4.776 15.246 1.00 95.00 102 MET A N 1
ATOM 816 C CA . MET A 1 102 ? -8.106 -4.935 14.197 1.00 95.00 102 MET A CA 1
ATOM 817 C C . MET A 1 102 ? -8.797 -4.983 12.844 1.00 95.00 102 MET A C 1
ATOM 819 O O . MET A 1 102 ? -9.875 -5.560 12.706 1.00 95.00 102 MET A O 1
ATOM 823 N N . ALA A 1 103 ? -8.144 -4.433 11.829 1.00 97.19 103 ALA A N 1
ATOM 824 C CA . ALA A 1 103 ? -8.604 -4.562 10.458 1.00 97.19 103 ALA A CA 1
ATOM 825 C C . ALA A 1 103 ? -7.443 -4.773 9.497 1.00 97.19 103 ALA A C 1
ATOM 827 O O . ALA A 1 103 ? -6.352 -4.236 9.681 1.00 97.19 103 ALA A O 1
ATOM 828 N N . THR A 1 104 ? -7.684 -5.558 8.458 1.00 98.25 104 THR A N 1
ATOM 829 C CA . THR A 1 104 ? -6.759 -5.681 7.336 1.00 98.25 104 THR A CA 1
ATOM 830 C C . THR A 1 104 ? -7.223 -4.747 6.236 1.00 98.25 104 THR A C 1
ATOM 832 O O . THR A 1 104 ? -8.382 -4.790 5.826 1.00 98.25 104 THR A O 1
ATOM 835 N N . PHE A 1 105 ? -6.306 -3.913 5.765 1.00 98.56 105 PHE A N 1
ATOM 836 C CA . PHE A 1 105 ? -6.511 -2.995 4.661 1.00 98.56 105 PHE A CA 1
ATOM 837 C C . PHE A 1 105 ? -5.604 -3.384 3.503 1.00 98.56 105 PHE A C 1
ATOM 839 O O . PHE A 1 105 ? -4.403 -3.569 3.695 1.00 98.56 105 PHE A O 1
ATOM 846 N N . GLU A 1 106 ? -6.157 -3.490 2.304 1.00 98.50 106 GLU A N 1
ATOM 847 C CA . GLU A 1 106 ? -5.414 -3.881 1.110 1.00 98.50 106 GLU A CA 1
ATOM 848 C C . GLU A 1 106 ? -5.649 -2.916 -0.045 1.00 98.50 106 GLU A C 1
ATOM 850 O O . GLU A 1 106 ? -6.699 -2.286 -0.173 1.00 98.50 106 GLU A O 1
ATOM 855 N N . THR A 1 107 ? -4.658 -2.809 -0.920 1.00 97.62 107 THR A N 1
ATOM 856 C CA . THR A 1 107 ? -4.833 -2.203 -2.243 1.00 97.62 107 THR A CA 1
ATOM 857 C C . THR A 1 107 ? -5.948 -2.898 -3.011 1.00 97.62 107 THR A C 1
ATOM 859 O O . THR A 1 107 ? -5.997 -4.125 -3.067 1.00 97.62 107 THR A O 1
ATOM 862 N N . TYR A 1 108 ? -6.784 -2.113 -3.680 1.00 95.88 108 TYR A N 1
ATOM 863 C CA . TYR A 1 108 ? -7.868 -2.602 -4.526 1.00 95.88 108 TYR A CA 1
ATOM 864 C C . TYR A 1 108 ? -7.711 -2.085 -5.957 1.00 95.88 108 TYR A C 1
ATOM 866 O O . TYR A 1 108 ? -7.072 -1.053 -6.194 1.00 95.88 108 TYR A O 1
ATOM 874 N N . THR A 1 109 ? -8.318 -2.794 -6.909 1.00 93.12 109 THR A N 1
ATOM 875 C CA . THR A 1 109 ? -8.388 -2.356 -8.308 1.00 93.12 109 THR A CA 1
ATOM 876 C C . THR A 1 109 ? -9.530 -1.363 -8.483 1.00 93.12 109 THR A C 1
ATOM 878 O O . THR A 1 109 ? -10.645 -1.608 -8.026 1.00 93.12 109 THR A O 1
ATOM 881 N N . ASP A 1 110 ? -9.259 -0.254 -9.161 1.00 91.94 110 ASP A N 1
ATOM 882 C CA . ASP A 1 110 ? -10.259 0.747 -9.512 1.00 91.94 110 ASP A CA 1
ATOM 883 C C . ASP A 1 110 ? -10.130 1.117 -10.990 1.00 91.94 110 ASP A C 1
ATOM 885 O O . ASP A 1 110 ? -9.096 1.625 -11.434 1.00 91.94 110 ASP A O 1
ATOM 889 N N . ILE A 1 111 ? -11.181 0.825 -11.755 1.00 89.50 111 ILE A N 1
ATOM 890 C CA . ILE A 1 111 ? -11.234 1.060 -13.202 1.00 89.50 111 ILE A CA 1
ATOM 891 C C . ILE A 1 111 ? -11.345 2.546 -13.557 1.00 89.50 111 ILE A C 1
ATOM 893 O O . ILE A 1 111 ? -11.095 2.907 -14.701 1.00 89.50 111 ILE A O 1
ATOM 897 N N . SER A 1 112 ? -11.705 3.401 -12.594 1.00 88.88 112 SER A N 1
ATOM 898 C CA . SER A 1 112 ? -11.810 4.849 -12.805 1.00 88.88 112 SER A CA 1
ATOM 899 C C . SER A 1 112 ? -10.464 5.575 -12.718 1.00 88.88 112 SER A C 1
ATOM 901 O O . SER A 1 112 ? -10.384 6.763 -13.028 1.00 88.88 112 SER A O 1
ATOM 903 N N . ARG A 1 113 ? -9.396 4.880 -12.303 1.00 89.12 113 ARG A N 1
ATOM 904 C CA . ARG A 1 113 ? -8.055 5.465 -12.197 1.00 89.12 113 ARG A CA 1
ATOM 905 C C . ARG A 1 113 ? -7.493 5.817 -13.580 1.00 89.12 113 ARG A C 1
ATOM 907 O O . ARG A 1 113 ? -7.750 5.087 -14.541 1.00 89.12 113 ARG A O 1
ATOM 914 N N . PRO A 1 114 ? -6.666 6.877 -13.679 1.00 89.19 114 PRO A N 1
ATOM 915 C CA . PRO A 1 114 ? -5.905 7.164 -14.892 1.00 89.19 114 PRO A CA 1
ATOM 916 C C . PRO A 1 114 ? -5.115 5.933 -15.349 1.00 89.19 114 PRO A C 1
ATOM 918 O O . PRO A 1 114 ? -4.557 5.211 -14.519 1.00 89.19 114 PRO A O 1
ATOM 921 N N . LYS A 1 115 ? -5.041 5.687 -16.660 1.00 86.38 115 LYS A N 1
ATOM 922 C CA . LYS A 1 115 ? -4.343 4.509 -17.214 1.00 86.38 115 LYS A CA 1
ATOM 923 C C . LYS A 1 115 ? -2.842 4.536 -16.920 1.00 86.38 115 LYS A C 1
ATOM 925 O O . LYS A 1 115 ? -2.197 3.493 -16.850 1.00 86.38 115 LYS A O 1
ATOM 930 N N . GLU A 1 116 ? -2.303 5.735 -16.758 1.00 88.06 116 GLU A N 1
ATOM 931 C CA . GLU A 1 116 ? -0.906 6.022 -16.470 1.00 88.06 116 GLU A CA 1
ATOM 932 C C . GLU A 1 116 ? -0.552 5.735 -15.004 1.00 88.06 116 GLU A C 1
ATOM 934 O O . GLU A 1 116 ? 0.614 5.484 -14.695 1.00 88.06 116 GLU A O 1
ATOM 939 N N . SER A 1 117 ? -1.551 5.717 -14.113 1.00 91.31 117 SER A N 1
ATOM 940 C CA . SER A 1 117 ? -1.366 5.350 -12.711 1.00 91.31 117 SER A CA 1
ATOM 941 C C . SER A 1 117 ? -0.895 3.898 -12.590 1.00 91.31 117 SER A C 1
ATOM 943 O O . SER A 1 117 ? -1.319 2.982 -13.306 1.00 91.31 117 SER A O 1
ATOM 945 N N . ILE A 1 118 ? 0.001 3.664 -11.639 1.00 93.62 118 ILE A N 1
ATOM 946 C CA . ILE A 1 118 ? 0.479 2.334 -11.275 1.00 93.62 118 ILE A CA 1
ATOM 947 C C . ILE A 1 118 ? -0.212 1.784 -10.021 1.00 93.62 118 ILE A C 1
ATOM 949 O O . ILE A 1 118 ? 0.047 0.637 -9.671 1.00 93.62 118 ILE A O 1
ATOM 953 N N . LEU A 1 119 ? -1.138 2.516 -9.386 1.00 93.88 119 LEU A N 1
ATOM 954 C CA . LEU A 1 119 ? -1.846 2.063 -8.173 1.00 93.88 119 LEU A CA 1
ATOM 955 C C . LEU A 1 119 ? -2.546 0.714 -8.337 1.00 93.88 119 LEU A C 1
ATOM 957 O O . LEU A 1 119 ? -2.491 -0.113 -7.435 1.00 93.88 119 LEU A O 1
ATOM 961 N N . ASN A 1 120 ? -3.168 0.454 -9.494 1.00 94.50 120 ASN A N 1
ATOM 962 C CA . ASN A 1 120 ? -3.810 -0.841 -9.779 1.00 94.50 120 ASN A CA 1
ATOM 963 C C . ASN A 1 120 ? -2.815 -2.015 -9.824 1.00 94.50 120 ASN A C 1
ATOM 965 O O . ASN A 1 120 ? -3.215 -3.174 -9.808 1.00 94.50 120 ASN A O 1
ATOM 969 N N . ARG A 1 121 ? -1.517 -1.716 -9.905 1.00 94.69 121 ARG A N 1
ATOM 970 C CA . ARG A 1 121 ? -0.413 -2.676 -9.952 1.00 94.69 121 ARG A CA 1
ATOM 971 C C . ARG A 1 121 ? 0.400 -2.702 -8.657 1.00 94.69 121 ARG A C 1
ATOM 973 O O . ARG A 1 121 ? 1.301 -3.529 -8.529 1.00 94.69 121 ARG A O 1
ATOM 980 N N . MET A 1 122 ? 0.100 -1.816 -7.710 1.00 97.19 122 MET A N 1
ATOM 981 C CA . MET A 1 122 ? 0.711 -1.786 -6.387 1.00 97.19 122 MET A CA 1
ATOM 982 C C . MET A 1 122 ? -0.071 -2.700 -5.449 1.00 97.19 122 MET A C 1
ATOM 984 O O . MET A 1 122 ? -1.297 -2.660 -5.418 1.00 97.19 122 MET A O 1
ATOM 988 N N . GLN A 1 123 ? 0.644 -3.519 -4.684 1.00 97.81 123 GLN A N 1
ATOM 989 C CA . GLN A 1 123 ? 0.072 -4.424 -3.696 1.00 97.81 123 GLN A CA 1
ATOM 990 C C . GLN A 1 123 ? 0.622 -4.092 -2.317 1.00 97.81 123 GLN A C 1
ATOM 992 O O . GLN A 1 123 ? 1.797 -4.320 -2.043 1.00 97.81 123 GLN A O 1
ATOM 997 N N . LEU A 1 124 ? -0.221 -3.550 -1.447 1.00 98.19 124 LEU A N 1
ATOM 998 C CA . LEU A 1 124 ? 0.134 -3.181 -0.079 1.00 98.19 124 LEU A CA 1
ATOM 999 C C . LEU A 1 124 ? -0.925 -3.729 0.867 1.00 98.19 124 LEU A C 1
ATOM 1001 O O . LEU A 1 124 ? -2.117 -3.579 0.603 1.00 98.19 124 LEU A O 1
ATOM 1005 N N . ARG A 1 125 ? -0.481 -4.331 1.973 1.00 98.38 125 ARG A N 1
ATOM 1006 C CA . ARG A 1 125 ? -1.353 -4.773 3.063 1.00 98.38 125 ARG A CA 1
ATOM 1007 C C . ARG A 1 125 ? -0.967 -4.075 4.359 1.00 98.38 125 ARG A C 1
ATOM 1009 O O . ARG A 1 125 ? 0.173 -4.182 4.811 1.00 98.38 125 ARG A O 1
ATOM 1016 N N . ILE A 1 126 ? -1.935 -3.429 4.991 1.00 98.19 126 ILE A N 1
ATOM 1017 C CA . ILE A 1 126 ? -1.805 -2.837 6.317 1.00 98.19 126 ILE A CA 1
ATOM 1018 C C . ILE A 1 126 ? -2.650 -3.645 7.294 1.00 98.19 126 ILE A C 1
ATOM 1020 O O . ILE A 1 126 ? -3.854 -3.793 7.118 1.00 98.19 126 ILE A O 1
ATOM 1024 N N . ASN A 1 127 ? -2.016 -4.167 8.338 1.00 97.25 127 ASN A N 1
ATOM 1025 C CA . ASN A 1 127 ? -2.715 -4.756 9.472 1.00 97.25 127 ASN A CA 1
ATOM 1026 C C . ASN A 1 127 ? -2.897 -3.649 10.510 1.00 97.25 127 ASN A C 1
ATOM 1028 O O . ASN A 1 127 ? -1.999 -3.384 11.310 1.00 97.25 127 ASN A O 1
ATOM 1032 N N . GLY A 1 128 ? -4.032 -2.964 10.423 1.00 96.31 128 GLY A N 1
ATOM 1033 C CA . GLY A 1 128 ? -4.397 -1.855 11.284 1.00 96.31 128 GLY A CA 1
ATOM 1034 C C . GLY A 1 128 ? -4.812 -2.324 12.673 1.00 96.31 128 GLY A C 1
ATOM 1035 O O . GLY A 1 128 ? -5.603 -3.258 12.817 1.00 96.31 128 GLY A O 1
ATOM 1036 N N . ILE A 1 129 ? -4.270 -1.659 13.686 1.00 95.06 129 ILE A N 1
ATOM 1037 C CA . ILE A 1 129 ? -4.583 -1.854 15.099 1.00 95.06 129 ILE A CA 1
ATOM 1038 C C . ILE A 1 129 ? -5.183 -0.549 15.609 1.00 95.06 129 ILE A C 1
ATOM 1040 O O . ILE A 1 129 ? -4.514 0.484 15.569 1.00 95.06 129 ILE A O 1
ATOM 1044 N N . PHE A 1 130 ? -6.420 -0.610 16.086 1.00 94.56 130 PHE A N 1
ATOM 1045 C CA . PHE A 1 130 ? -7.099 0.498 16.747 1.00 94.56 130 PHE A CA 1
ATOM 1046 C C . PHE A 1 130 ? -6.928 0.315 18.253 1.00 94.56 130 PHE A C 1
ATOM 1048 O O . PHE A 1 130 ? -7.332 -0.715 18.798 1.00 94.56 130 PHE A O 1
ATOM 1055 N N . GLN A 1 131 ? -6.262 1.267 18.907 1.00 88.50 131 GLN A N 1
ATOM 1056 C CA . GLN A 1 131 ? -6.043 1.215 20.357 1.00 88.50 131 GLN A CA 1
ATOM 1057 C C . GLN A 1 131 ? -7.303 1.601 21.121 1.00 88.50 131 GLN A C 1
ATOM 1059 O O . GLN A 1 131 ? -7.541 1.071 22.207 1.00 88.50 131 GLN A O 1
ATOM 1064 N N . PHE A 1 132 ? -8.101 2.491 20.536 1.00 86.62 132 PHE A N 1
ATOM 1065 C CA . PHE A 1 132 ? -9.357 2.954 21.098 1.00 86.62 132 PHE A CA 1
ATOM 1066 C C . PHE A 1 132 ? -10.518 2.671 20.135 1.00 86.62 132 PHE A C 1
ATOM 1068 O O . PHE A 1 132 ? -10.340 2.559 18.921 1.00 86.62 132 PHE A O 1
ATOM 1075 N N . ILE A 1 133 ? -11.718 2.481 20.686 1.00 79.75 133 ILE A N 1
ATOM 1076 C CA . ILE A 1 133 ? -12.902 2.065 19.913 1.00 79.75 133 ILE A CA 1
ATOM 1077 C C . ILE A 1 133 ? -13.373 3.180 18.966 1.00 79.75 133 ILE A C 1
ATOM 1079 O O . ILE A 1 133 ? -13.814 2.898 17.851 1.00 79.75 133 ILE A O 1
ATOM 1083 N N . ASP A 1 134 ? -13.257 4.432 19.396 1.00 85.69 134 ASP A N 1
ATOM 1084 C CA . ASP A 1 134 ? -13.570 5.641 18.632 1.00 85.69 134 ASP A CA 1
ATOM 1085 C C . ASP A 1 134 ? -12.658 5.822 17.408 1.00 85.69 134 ASP A C 1
ATOM 1087 O O . ASP A 1 134 ? -13.144 6.225 16.354 1.00 85.69 134 ASP A O 1
ATOM 1091 N N . GLU A 1 135 ? -11.381 5.419 17.481 1.00 90.19 135 GLU A N 1
ATOM 1092 C CA . GLU A 1 135 ? -10.463 5.429 16.323 1.00 90.19 135 GLU A CA 1
ATOM 1093 C C . GLU A 1 135 ? -10.986 4.561 15.157 1.00 90.19 135 GLU A C 1
ATOM 1095 O O . GLU A 1 135 ? -10.626 4.785 14.000 1.00 90.19 135 GLU A O 1
ATOM 1100 N N . ALA A 1 136 ? -11.839 3.570 15.441 1.00 89.44 136 ALA A N 1
ATOM 1101 C CA . ALA A 1 136 ? -12.432 2.689 14.438 1.00 89.44 136 ALA A CA 1
ATOM 1102 C C . ALA A 1 136 ? -13.845 3.103 13.991 1.00 89.44 136 ALA A C 1
ATOM 1104 O O . ALA A 1 136 ? -14.521 2.346 13.282 1.00 89.44 136 ALA A O 1
ATOM 1105 N N . GLN A 1 137 ? -14.327 4.276 14.402 1.00 89.94 137 GLN A N 1
ATOM 1106 C CA . GLN A 1 137 ? -15.652 4.752 14.029 1.00 89.94 137 GLN A CA 1
ATOM 1107 C C . GLN A 1 137 ? -15.783 4.872 12.500 1.00 89.94 137 GLN A C 1
ATOM 1109 O O . GLN A 1 137 ? -14.925 5.421 11.816 1.00 89.94 137 GLN A O 1
ATOM 1114 N N . GLY A 1 138 ? -16.873 4.337 11.940 1.00 89.88 138 GLY A N 1
ATOM 1115 C CA . GLY A 1 138 ? -17.118 4.361 10.491 1.00 89.88 138 GLY A CA 1
ATOM 1116 C C . GLY A 1 138 ? -16.352 3.304 9.683 1.00 89.88 138 GLY A C 1
ATOM 1117 O O . GLY A 1 138 ? -16.523 3.229 8.462 1.00 89.88 138 GLY A O 1
ATOM 1118 N N . LEU A 1 139 ? -15.554 2.457 10.340 1.00 95.25 139 LEU A N 1
ATOM 1119 C CA . LEU A 1 139 ? -14.945 1.286 9.722 1.00 95.25 139 LEU A CA 1
ATOM 1120 C C . LEU A 1 139 ? -16.018 0.257 9.338 1.00 95.25 139 LEU A C 1
ATOM 1122 O O . LEU A 1 139 ? -16.804 -0.193 10.170 1.00 95.25 139 LEU A O 1
ATOM 1126 N N . GLN A 1 140 ? -16.019 -0.147 8.073 1.00 95.81 140 GLN A N 1
ATOM 1127 C CA . GLN A 1 140 ? -16.947 -1.116 7.504 1.00 95.81 140 GLN A CA 1
ATOM 1128 C C . GLN A 1 140 ? -16.193 -2.061 6.576 1.00 95.81 140 GLN A C 1
ATOM 1130 O O . GLN A 1 140 ? -15.282 -1.651 5.850 1.00 95.81 140 GLN A O 1
ATOM 1135 N N . LEU A 1 141 ? -16.582 -3.336 6.591 1.00 96.56 141 LEU A N 1
ATOM 1136 C CA . LEU A 1 141 ? -16.000 -4.334 5.704 1.00 96.56 141 LEU A CA 1
ATOM 1137 C C . LEU A 1 141 ? -16.288 -3.950 4.247 1.00 96.56 141 LEU A C 1
ATOM 1139 O O . LEU A 1 141 ? -17.408 -3.585 3.903 1.00 96.56 141 LEU A O 1
ATOM 1143 N N . GLY A 1 142 ? -15.268 -4.008 3.395 1.00 96.44 142 GLY A N 1
ATOM 1144 C CA . GLY A 1 142 ? -15.339 -3.576 2.001 1.00 96.44 142 GLY A CA 1
ATOM 1145 C C . GLY A 1 142 ? -15.248 -2.060 1.798 1.00 96.44 142 GLY A C 1
ATOM 1146 O O . GLY A 1 142 ? -15.098 -1.625 0.654 1.00 96.44 142 GLY A O 1
ATOM 1147 N N . GLY A 1 143 ? -15.287 -1.259 2.869 1.00 96.44 143 GLY A N 1
ATOM 1148 C CA . GLY A 1 143 ? -15.125 0.190 2.808 1.00 96.44 143 GLY A CA 1
ATOM 1149 C C . GLY A 1 143 ? -13.729 0.597 2.329 1.00 96.44 143 GLY A C 1
ATOM 1150 O O . GLY A 1 143 ? -12.745 -0.102 2.576 1.00 96.44 143 GLY A O 1
ATOM 1151 N N . LYS A 1 144 ? -13.644 1.732 1.630 1.00 97.00 144 LYS A N 1
ATOM 1152 C CA . LYS A 1 144 ? -12.395 2.300 1.100 1.00 97.00 144 LYS A CA 1
ATOM 1153 C C . LYS A 1 144 ? -12.004 3.523 1.923 1.00 97.00 144 LYS A C 1
ATOM 1155 O O . LYS A 1 144 ? -12.841 4.401 2.125 1.00 97.00 144 LYS A O 1
ATOM 1160 N N . TYR A 1 145 ? -10.750 3.599 2.352 1.00 97.19 145 TYR A N 1
ATOM 1161 C CA . TYR A 1 145 ? -10.269 4.598 3.302 1.00 97.19 145 TYR A CA 1
ATOM 1162 C C . TYR A 1 145 ? -8.874 5.116 2.945 1.00 97.19 145 TYR A C 1
ATOM 1164 O O . TYR A 1 145 ? -8.039 4.377 2.420 1.00 97.19 145 TYR A O 1
ATOM 1172 N N . TYR A 1 146 ? -8.622 6.376 3.287 1.00 97.06 146 TYR A N 1
ATOM 1173 C CA . TYR A 1 146 ? -7.288 6.887 3.581 1.00 97.06 146 TYR A CA 1
ATOM 1174 C C . TYR A 1 146 ? -7.010 6.677 5.069 1.00 97.06 146 TYR A C 1
ATOM 1176 O O . TYR A 1 146 ? -7.912 6.845 5.892 1.00 97.06 146 TYR A O 1
ATOM 1184 N N . LEU A 1 147 ? -5.783 6.290 5.414 1.00 96.38 147 LEU A N 1
ATOM 1185 C CA . LEU A 1 147 ? -5.403 5.984 6.792 1.00 96.38 147 LEU A CA 1
ATOM 1186 C C . LEU A 1 147 ? -4.376 6.992 7.297 1.00 96.38 147 LEU A C 1
ATOM 1188 O O . LEU A 1 147 ? -3.346 7.205 6.659 1.00 96.38 147 LEU A O 1
ATOM 1192 N N . LYS A 1 148 ? -4.610 7.526 8.496 1.00 95.06 148 LYS A N 1
ATOM 1193 C CA . LYS A 1 148 ? -3.568 8.157 9.305 1.00 95.06 148 LYS A CA 1
ATOM 1194 C C . LYS A 1 148 ? -3.091 7.131 10.315 1.00 95.06 148 LYS A C 1
ATOM 1196 O O . LYS A 1 148 ? -3.846 6.702 11.189 1.00 95.06 148 LYS A O 1
ATOM 1201 N N . SER A 1 149 ? -1.843 6.708 10.192 1.00 93.12 149 SER A N 1
ATOM 1202 C CA . SER A 1 149 ? -1.314 5.629 11.019 1.00 93.12 149 SER A CA 1
ATOM 1203 C C . SER A 1 149 ? 0.167 5.789 11.292 1.00 93.12 149 SER A C 1
ATOM 1205 O O . SER A 1 149 ? 0.886 6.411 10.517 1.00 93.12 149 SER A O 1
ATOM 1207 N N . MET A 1 150 ? 0.626 5.152 12.360 1.00 92.44 150 MET A N 1
ATOM 1208 C CA . MET A 1 150 ? 2.041 5.038 12.689 1.00 92.44 150 MET A CA 1
ATOM 1209 C C . MET A 1 150 ? 2.474 3.583 12.571 1.00 92.44 150 MET A C 1
ATOM 1211 O O . MET A 1 150 ? 1.721 2.666 12.912 1.00 92.44 150 MET A O 1
ATOM 1215 N N . ILE A 1 151 ? 3.694 3.354 12.087 1.00 91.62 151 ILE A N 1
ATOM 1216 C CA . ILE A 1 151 ? 4.225 1.999 11.982 1.00 91.62 151 ILE A CA 1
ATOM 1217 C C . ILE A 1 151 ? 4.385 1.404 13.385 1.00 91.62 151 ILE A C 1
ATOM 1219 O O . ILE A 1 151 ? 5.064 1.967 14.237 1.00 91.62 151 ILE A O 1
ATOM 1223 N N . TYR A 1 152 ? 3.734 0.268 13.635 1.00 88.38 152 TYR A N 1
ATOM 1224 C CA . TYR A 1 152 ? 3.841 -0.417 14.924 1.00 88.38 152 TYR A CA 1
ATOM 1225 C C . TYR A 1 152 ? 5.081 -1.311 14.953 1.00 88.38 152 TYR A C 1
ATOM 1227 O O . TYR A 1 152 ? 5.823 -1.369 15.928 1.00 88.38 152 TYR A O 1
ATOM 1235 N N . LYS A 1 153 ? 5.325 -2.007 13.841 1.00 90.00 153 LYS A N 1
ATOM 1236 C CA . LYS A 1 153 ? 6.520 -2.819 13.635 1.00 90.00 153 LYS A CA 1
ATOM 1237 C C . LYS A 1 153 ? 6.913 -2.779 12.169 1.00 90.00 153 LYS A C 1
ATOM 1239 O O . LYS A 1 153 ? 6.065 -2.817 11.278 1.00 90.00 153 LYS A O 1
ATOM 1244 N N . GLN A 1 154 ? 8.216 -2.754 11.914 1.00 88.94 154 GLN A N 1
ATOM 1245 C CA . GLN A 1 154 ? 8.725 -2.824 10.554 1.00 88.94 154 GLN A CA 1
ATOM 1246 C C . GLN A 1 154 ? 8.305 -4.151 9.890 1.00 88.94 154 GLN A C 1
ATOM 1248 O O . GLN A 1 154 ? 8.502 -5.229 10.453 1.00 88.94 154 GLN A O 1
ATOM 1253 N N . GLY A 1 155 ? 7.725 -4.085 8.685 1.00 90.06 155 GLY A N 1
ATOM 1254 C CA . GLY A 1 155 ? 7.400 -5.285 7.891 1.00 90.06 155 GLY A CA 1
ATOM 1255 C C . GLY A 1 155 ? 8.647 -6.082 7.479 1.00 90.06 155 GLY A C 1
ATOM 1256 O O . GLY A 1 155 ? 9.765 -5.560 7.564 1.00 90.06 155 GLY A O 1
ATOM 1257 N N . LYS A 1 156 ? 8.492 -7.312 6.978 1.00 93.88 156 LYS A N 1
ATOM 1258 C CA . LYS A 1 156 ? 9.644 -8.127 6.556 1.00 93.88 156 LYS A CA 1
ATOM 1259 C C . LYS A 1 156 ? 10.091 -7.742 5.149 1.00 93.88 156 LYS A C 1
ATOM 1261 O O . LYS A 1 156 ? 9.278 -7.394 4.299 1.00 93.88 156 LYS A O 1
ATOM 1266 N N . ARG A 1 157 ? 11.395 -7.846 4.873 1.00 93.06 157 ARG A N 1
ATOM 1267 C CA . ARG A 1 157 ? 11.931 -7.615 3.519 1.00 93.06 157 ARG A CA 1
ATOM 1268 C C . ARG A 1 157 ? 11.392 -8.631 2.508 1.00 93.06 157 ARG A C 1
ATOM 1270 O O . ARG A 1 157 ? 11.105 -8.260 1.381 1.00 93.06 157 ARG A O 1
ATOM 1277 N N . ALA A 1 158 ? 11.211 -9.878 2.944 1.00 93.56 158 ALA A N 1
ATOM 1278 C CA . ALA A 1 158 ? 10.672 -10.962 2.123 1.00 93.56 158 ALA A CA 1
ATOM 1279 C C . ALA A 1 158 ? 9.220 -10.731 1.663 1.00 93.56 158 ALA A C 1
ATOM 1281 O O . ALA A 1 158 ? 8.797 -11.347 0.692 1.00 93.56 158 ALA A O 1
ATOM 1282 N N . ASP A 1 159 ? 8.47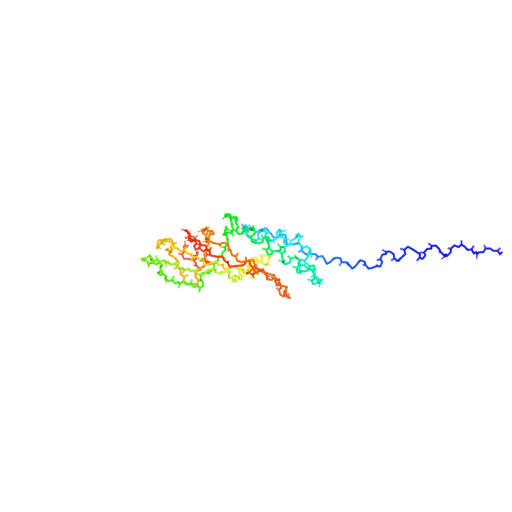6 -9.837 2.325 1.00 95.75 159 ASP A N 1
ATOM 1283 C CA . ASP A 1 159 ? 7.104 -9.503 1.932 1.00 95.75 159 ASP A CA 1
ATOM 1284 C C . ASP A 1 159 ? 7.071 -8.516 0.747 1.00 95.75 159 ASP A C 1
ATOM 1286 O O . ASP A 1 159 ? 6.019 -8.298 0.154 1.00 95.75 159 ASP A O 1
ATOM 1290 N N . VAL A 1 160 ? 8.209 -7.903 0.400 1.00 97.50 160 VAL A N 1
ATOM 1291 C CA . VAL A 1 160 ? 8.344 -6.972 -0.726 1.00 97.50 160 VAL A CA 1
ATOM 1292 C C . VAL A 1 160 ? 8.847 -7.735 -1.947 1.00 97.50 160 VAL A C 1
ATOM 1294 O O . VAL A 1 160 ? 9.824 -8.480 -1.861 1.00 97.50 160 VAL A O 1
ATOM 1297 N N . ASN A 1 161 ? 8.210 -7.554 -3.101 1.00 96.38 161 ASN A N 1
ATOM 1298 C CA . ASN A 1 161 ? 8.608 -8.247 -4.322 1.00 96.38 161 ASN A CA 1
ATOM 1299 C C . ASN A 1 161 ? 8.204 -7.493 -5.594 1.00 96.38 161 ASN A C 1
ATOM 1301 O O . ASN A 1 161 ? 7.355 -6.605 -5.573 1.00 96.38 161 ASN A O 1
ATOM 1305 N N . TYR A 1 162 ? 8.797 -7.877 -6.717 1.00 95.81 162 TYR A N 1
ATOM 1306 C CA . TYR A 1 162 ? 8.493 -7.341 -8.033 1.00 95.81 162 TYR A CA 1
ATOM 1307 C C . TYR A 1 162 ? 8.303 -8.486 -9.026 1.00 95.81 162 TYR A C 1
ATOM 1309 O O . TYR A 1 162 ? 9.160 -9.360 -9.151 1.00 95.81 162 TYR A O 1
ATOM 1317 N N . TYR A 1 163 ? 7.191 -8.458 -9.759 1.00 91.25 163 TYR A N 1
ATOM 1318 C CA . TYR A 1 163 ? 6.887 -9.456 -10.779 1.00 91.25 163 TYR A CA 1
ATOM 1319 C C . TYR A 1 163 ? 6.712 -8.798 -12.141 1.00 91.25 163 TYR A C 1
ATOM 1321 O O . TYR A 1 163 ? 5.854 -7.929 -12.313 1.00 91.25 163 TYR A O 1
ATOM 1329 N N . LYS A 1 164 ? 7.466 -9.272 -13.134 1.00 88.75 164 LYS A N 1
ATOM 1330 C CA . LYS A 1 164 ? 7.201 -8.952 -14.537 1.00 88.75 164 LYS A CA 1
ATOM 1331 C C . LYS A 1 164 ? 5.978 -9.736 -15.008 1.00 88.75 164 LYS A C 1
ATOM 1333 O O . LYS A 1 164 ? 5.909 -10.948 -14.816 1.00 88.75 164 LYS A O 1
ATOM 1338 N N . LYS A 1 165 ? 5.021 -9.060 -15.639 1.00 84.38 165 LYS A N 1
ATOM 1339 C CA . LYS A 1 165 ? 3.903 -9.704 -16.343 1.00 84.38 165 LYS A CA 1
ATOM 1340 C C . LYS A 1 165 ? 3.674 -9.013 -17.677 1.00 84.38 165 LYS A C 1
ATOM 1342 O O . LYS A 1 165 ? 3.851 -7.802 -17.785 1.00 84.38 165 LYS A O 1
ATOM 1347 N N . THR A 1 166 ? 3.195 -9.770 -18.658 1.00 78.06 166 THR A N 1
ATOM 1348 C CA . THR A 1 166 ? 2.867 -9.268 -20.001 1.00 78.06 166 THR A CA 1
ATOM 1349 C C . THR A 1 166 ? 1.827 -8.146 -19.967 1.00 78.06 166 THR A C 1
ATOM 1351 O O . THR A 1 166 ? 1.910 -7.202 -20.740 1.00 78.06 166 THR A O 1
ATOM 1354 N N . SER A 1 167 ? 0.879 -8.204 -19.025 1.00 77.44 167 SER A N 1
ATOM 1355 C CA . SER A 1 167 ? -0.162 -7.188 -18.816 1.00 77.44 167 SER A CA 1
ATOM 1356 C C . SER A 1 167 ? 0.294 -5.985 -17.973 1.00 77.44 167 SER A C 1
ATOM 1358 O O . SER A 1 167 ? -0.527 -5.151 -17.597 1.00 77.44 167 SER A O 1
ATOM 1360 N N . GLY A 1 168 ? 1.581 -5.910 -17.625 1.00 83.19 168 GLY A N 1
ATOM 1361 C CA . GLY A 1 168 ? 2.159 -4.880 -16.768 1.00 83.19 168 GLY A CA 1
ATOM 1362 C C . GLY A 1 168 ? 2.692 -5.432 -15.447 1.00 83.19 168 GLY A C 1
ATOM 1363 O O . GLY A 1 168 ? 2.116 -6.332 -14.840 1.00 83.19 168 GLY A O 1
ATOM 1364 N N . ASN A 1 169 ? 3.808 -4.863 -14.999 1.00 91.12 169 ASN A N 1
ATOM 1365 C CA . ASN A 1 169 ? 4.521 -5.307 -13.802 1.00 91.12 169 ASN A CA 1
ATOM 1366 C C . ASN A 1 169 ? 3.687 -5.135 -12.529 1.00 91.12 169 ASN A C 1
ATOM 1368 O O . ASN A 1 169 ? 2.924 -4.180 -12.427 1.00 91.12 169 ASN A O 1
ATOM 1372 N N . ILE A 1 170 ? 3.877 -6.024 -11.555 1.00 94.19 170 ILE A N 1
ATOM 1373 C CA . ILE A 1 170 ? 3.238 -5.965 -10.236 1.00 94.19 170 ILE A CA 1
ATOM 1374 C C . ILE A 1 170 ? 4.282 -5.599 -9.184 1.00 94.19 170 ILE A C 1
ATOM 1376 O O . ILE A 1 170 ? 5.357 -6.200 -9.131 1.00 94.19 170 ILE A O 1
ATOM 1380 N N . TYR A 1 171 ? 3.935 -4.639 -8.331 1.00 96.38 171 TYR A N 1
ATOM 1381 C CA . TYR A 1 171 ? 4.796 -4.088 -7.291 1.00 96.38 171 TYR A CA 1
ATOM 1382 C C . TYR A 1 171 ? 4.241 -4.469 -5.922 1.00 96.38 171 TYR A C 1
ATOM 1384 O O . TYR A 1 171 ? 3.319 -3.829 -5.421 1.00 96.38 171 TYR A O 1
ATOM 1392 N N . VAL A 1 172 ? 4.788 -5.515 -5.307 1.00 97.69 172 VAL A N 1
ATOM 1393 C CA . VAL A 1 172 ? 4.405 -5.927 -3.953 1.00 97.69 172 VAL A CA 1
ATOM 1394 C C . VAL A 1 172 ? 5.211 -5.126 -2.951 1.00 97.69 172 VAL A C 1
ATOM 1396 O O . VAL A 1 172 ? 6.426 -5.264 -2.865 1.00 97.69 172 VAL A O 1
ATOM 1399 N N . LEU A 1 173 ? 4.528 -4.271 -2.202 1.00 97.56 173 LEU A N 1
ATOM 1400 C CA . LEU A 1 173 ? 5.121 -3.278 -1.313 1.00 97.56 173 LEU A CA 1
ATOM 1401 C C . LEU A 1 173 ? 5.276 -3.776 0.124 1.00 97.56 173 LEU A C 1
ATOM 1403 O O . LEU A 1 173 ? 5.937 -3.123 0.932 1.00 97.56 173 LEU A O 1
ATOM 1407 N N . GLY A 1 174 ? 4.701 -4.938 0.431 1.00 97.00 174 GLY A N 1
ATOM 1408 C CA . GLY A 1 174 ? 4.844 -5.627 1.705 1.00 97.00 174 GLY A CA 1
ATOM 1409 C C . GLY A 1 174 ? 3.606 -5.597 2.589 1.00 97.00 174 GLY A C 1
ATOM 1410 O O . GLY A 1 174 ? 2.530 -5.129 2.207 1.00 97.00 174 GLY A O 1
ATOM 1411 N N . VAL A 1 175 ? 3.797 -6.129 3.795 1.00 97.69 175 VAL A N 1
ATOM 1412 C CA . VAL A 1 175 ? 2.790 -6.204 4.851 1.00 97.69 175 VAL A CA 1
ATOM 1413 C C . VAL A 1 175 ? 3.288 -5.431 6.066 1.00 97.69 175 VAL A C 1
ATOM 1415 O O . VAL A 1 175 ? 4.404 -5.666 6.539 1.00 97.69 175 VAL A O 1
ATOM 1418 N N . TYR A 1 176 ? 2.464 -4.524 6.588 1.00 96.94 176 TYR A N 1
ATOM 1419 C CA . TYR A 1 176 ? 2.854 -3.649 7.693 1.00 96.94 176 TYR A CA 1
ATOM 1420 C C . TYR A 1 176 ? 1.806 -3.653 8.800 1.00 96.94 176 TYR A C 1
ATOM 1422 O O . TYR A 1 176 ? 0.670 -3.243 8.563 1.00 96.94 176 TYR A O 1
ATOM 1430 N N . PRO A 1 177 ? 2.156 -4.087 10.019 1.00 95.38 177 PRO A N 1
ATOM 1431 C CA . PRO A 1 177 ? 1.343 -3.795 11.187 1.00 95.38 177 PRO A CA 1
ATOM 1432 C C . PRO A 1 177 ? 1.482 -2.311 11.540 1.00 95.38 177 PRO A C 1
ATOM 1434 O O . PRO A 1 177 ? 2.591 -1.806 11.746 1.00 95.38 177 PRO A O 1
ATOM 1437 N N . MET A 1 178 ? 0.357 -1.611 11.603 1.00 95.69 178 MET A N 1
ATOM 1438 C CA . MET A 1 178 ? 0.320 -0.180 11.887 1.00 95.69 178 MET A CA 1
ATOM 1439 C C . MET A 1 178 ? -0.745 0.127 12.925 1.00 95.69 178 MET A C 1
ATOM 1441 O O . MET A 1 178 ? -1.819 -0.470 12.923 1.00 95.69 178 MET A O 1
ATOM 1445 N N . GLN A 1 179 ? -0.451 1.079 13.798 1.00 94.44 179 GLN A N 1
ATOM 1446 C CA . GLN A 1 179 ? -1.456 1.665 14.662 1.00 94.44 179 GLN A CA 1
ATOM 1447 C C . GLN A 1 179 ? -2.239 2.704 13.864 1.00 94.44 179 GLN A C 1
ATOM 1449 O O . GLN A 1 179 ? -1.663 3.703 13.431 1.00 94.44 179 GLN A O 1
ATOM 1454 N N . VAL A 1 180 ? -3.537 2.483 13.683 1.00 95.44 180 VAL A N 1
ATOM 1455 C CA . VAL A 1 180 ? -4.411 3.411 12.961 1.00 95.44 180 VAL A CA 1
ATOM 1456 C C . VAL A 1 180 ? -4.985 4.408 13.956 1.00 95.44 180 VAL A C 1
ATOM 1458 O O . VAL A 1 180 ? -5.538 4.018 14.977 1.00 95.44 180 VAL A O 1
ATOM 1461 N N . LYS A 1 181 ? -4.805 5.693 13.657 1.00 94.06 181 LYS A N 1
ATOM 1462 C CA . LYS A 1 181 ? -5.291 6.819 14.460 1.00 94.06 181 LYS A CA 1
ATOM 1463 C C . LYS A 1 181 ? -6.551 7.438 13.891 1.00 94.06 181 LYS A C 1
ATOM 1465 O O . LYS A 1 181 ? -7.370 7.956 14.634 1.00 94.06 181 LYS A O 1
ATOM 1470 N N . GLU A 1 182 ? -6.673 7.403 12.573 1.00 94.44 182 GLU A N 1
ATOM 1471 C CA . GLU A 1 182 ? -7.798 7.983 11.860 1.00 94.44 182 GLU A CA 1
ATOM 1472 C C . GLU A 1 182 ? -8.013 7.214 10.559 1.00 94.44 182 GLU A C 1
ATOM 1474 O O . GLU A 1 182 ? -7.054 6.769 9.915 1.00 94.44 182 GLU A O 1
ATOM 1479 N N . LEU A 1 183 ? -9.275 7.087 10.165 1.00 94.38 183 LEU A N 1
ATOM 1480 C CA . LEU A 1 183 ? -9.676 6.592 8.859 1.00 94.38 183 LEU A CA 1
ATOM 1481 C C . LEU A 1 183 ? -10.624 7.607 8.221 1.00 94.38 183 LEU A C 1
ATOM 1483 O O . LEU A 1 183 ? -11.616 8.017 8.819 1.00 94.38 183 LEU A O 1
ATOM 1487 N N . THR A 1 184 ? -10.330 8.001 6.989 1.00 95.50 184 THR A N 1
ATOM 1488 C CA . THR A 1 184 ? -11.167 8.925 6.219 1.00 95.50 184 THR A CA 1
ATOM 1489 C C . THR A 1 184 ? -11.741 8.171 5.025 1.00 95.50 184 THR A C 1
ATOM 1491 O O . THR A 1 184 ? -10.964 7.657 4.218 1.00 95.50 184 THR A O 1
ATOM 1494 N N . PRO A 1 185 ? -13.074 8.059 4.872 1.00 95.38 185 PRO A N 1
ATOM 1495 C CA . PRO A 1 185 ? -13.663 7.378 3.724 1.00 95.38 185 PRO A CA 1
ATOM 1496 C C . PRO A 1 185 ? -13.219 8.006 2.401 1.00 95.38 185 PRO A C 1
ATOM 1498 O O . PRO A 1 185 ? -13.260 9.226 2.241 1.00 95.38 185 PRO A O 1
ATOM 1501 N N . VAL A 1 186 ? -12.850 7.174 1.428 1.00 92.75 186 VAL A N 1
ATOM 1502 C CA . VAL A 1 186 ? -12.617 7.634 0.055 1.00 92.75 186 VAL A CA 1
ATOM 1503 C C . VAL A 1 186 ? -13.977 8.002 -0.549 1.00 92.75 186 VAL A C 1
ATOM 1505 O O . VAL A 1 186 ? -14.873 7.146 -0.565 1.00 92.75 186 VAL A O 1
ATOM 1508 N N . PRO A 1 187 ? -14.168 9.236 -1.051 1.00 83.31 187 PRO A N 1
ATOM 1509 C CA . PRO A 1 187 ? -15.417 9.631 -1.686 1.00 83.31 187 PRO A CA 1
ATOM 1510 C C . PRO A 1 187 ? -15.760 8.674 -2.829 1.00 83.31 187 PRO A C 1
ATOM 1512 O O . PRO A 1 187 ? -15.000 8.510 -3.780 1.00 83.31 187 PRO A O 1
ATOM 1515 N N . THR A 1 188 ? -16.907 8.011 -2.727 1.00 68.19 188 THR A N 1
ATOM 1516 C CA . THR A 1 188 ? -17.469 7.220 -3.825 1.00 68.19 188 THR A CA 1
ATOM 1517 C C . THR A 1 188 ? -18.373 8.129 -4.645 1.00 68.19 188 THR A C 1
ATOM 1519 O O . THR A 1 188 ? -19.151 8.897 -4.080 1.00 68.19 188 THR A O 1
ATOM 1522 N N . THR A 1 189 ? -18.323 8.022 -5.972 1.00 56.72 189 THR A N 1
ATOM 1523 C CA . THR A 1 189 ? -19.177 8.788 -6.900 1.00 56.72 189 THR A CA 1
ATOM 1524 C C . THR A 1 189 ? -20.671 8.684 -6.569 1.00 56.72 189 THR A C 1
ATOM 1526 O O . THR A 1 189 ? -21.399 9.651 -6.754 1.00 56.72 189 THR A O 1
ATOM 1529 N N . VAL A 1 190 ? -21.120 7.569 -5.981 1.00 48.69 190 VAL A N 1
ATOM 1530 C CA . VAL A 1 190 ? -22.512 7.366 -5.533 1.00 48.69 190 VAL A CA 1
ATOM 1531 C C . VAL A 1 190 ? -22.913 8.307 -4.386 1.00 48.69 190 VAL A C 1
ATOM 1533 O O . VAL A 1 190 ? -24.035 8.799 -4.366 1.00 48.69 190 VAL A O 1
ATOM 1536 N N . ARG A 1 191 ? -22.001 8.622 -3.455 1.00 41.88 191 ARG A N 1
ATOM 1537 C CA . ARG A 1 191 ? -22.273 9.527 -2.322 1.00 41.88 191 ARG A CA 1
ATOM 1538 C C . ARG A 1 191 ? -22.345 11.001 -2.729 1.00 41.88 191 ARG A C 1
ATOM 1540 O O . ARG A 1 191 ? -22.956 11.788 -2.017 1.00 41.88 191 ARG A O 1
ATOM 1547 N N . MET A 1 192 ? -21.743 11.374 -3.860 1.00 39.75 192 MET A N 1
ATOM 1548 C CA . MET A 1 192 ? -21.838 12.741 -4.389 1.00 39.75 192 MET A CA 1
ATOM 1549 C C . MET A 1 192 ? -23.183 13.010 -5.076 1.00 39.75 192 MET A C 1
ATOM 1551 O O . MET A 1 192 ? -23.606 14.155 -5.143 1.00 39.75 192 MET A O 1
ATOM 1555 N N . ALA A 1 193 ? -23.875 11.969 -5.552 1.00 38.34 193 ALA A N 1
ATOM 1556 C CA . ALA A 1 193 ? -25.175 12.107 -6.210 1.00 38.34 193 ALA A CA 1
ATOM 1557 C C . ALA A 1 193 ? -26.348 12.314 -5.232 1.00 38.34 193 ALA A C 1
ATOM 1559 O O . ALA A 1 193 ? -27.414 12.738 -5.655 1.00 38.34 193 ALA A O 1
ATOM 1560 N N . SER A 1 194 ? -26.169 12.028 -3.937 1.00 39.47 194 SER A N 1
ATOM 1561 C CA . SER A 1 194 ? -27.197 12.213 -2.898 1.00 39.47 194 SER A CA 1
ATOM 1562 C C . SER A 1 194 ? -27.059 13.523 -2.112 1.00 39.47 194 SER A C 1
ATOM 1564 O O . SER A 1 194 ? -27.725 13.693 -1.095 1.00 39.47 194 SER A O 1
ATOM 1566 N N . LEU A 1 195 ? -26.142 14.404 -2.520 1.00 40.03 195 LEU A N 1
ATOM 1567 C CA . LEU A 1 195 ? -25.867 15.695 -1.875 1.00 40.03 195 LEU A CA 1
ATOM 1568 C C . LEU A 1 195 ? -26.154 16.898 -2.793 1.00 40.03 195 LEU A C 1
ATOM 1570 O O . LEU A 1 195 ? -25.807 18.017 -2.425 1.00 40.03 195 LEU A O 1
ATOM 1574 N N . ASN A 1 196 ? -26.798 16.667 -3.944 1.00 37.88 196 ASN A N 1
ATOM 1575 C CA . ASN A 1 196 ? -27.269 17.701 -4.869 1.00 37.88 196 ASN A CA 1
ATOM 1576 C C . ASN A 1 196 ? -28.788 17.646 -5.011 1.00 37.88 196 ASN A C 1
ATOM 1578 O O . ASN A 1 196 ? -29.304 16.521 -5.200 1.00 37.88 196 ASN A O 1
#

pLDDT: mean 84.42, std 17.9, range [37.09, 98.56]

Secondary structure (DSSP, 8-state):
----SSSSSSTTSTTTTTT-PPPP---------SSHHHHHHHHHHTT-TGGG-SSHHHHHHHHHHHHHHHHHHTTSGGGGTT--EEEEEEEEEEETTEEEEEEEEE----TTS-TT--GGGEEEEEEEEESSSGGGTT--TT-EEEEEEEESSPPPGGGEEEE--TT--EEEEEEEEEEEEEEEEPPPHHHHTT--

Sequence (196 aa):
MKVKISILFISMVAILLGCSKPKPKIEKITYQSKIFLENRLIEYINKSEGLHSEDSLKFTNAVDSFQRHVKGLSNNIDFLTEFPLQATNIRDTLMGDQLFKMATFETYTDISRPKESILNRMQLRINGIFQFIDEAQGLQLGGKYYLKSMIYKQGKRADVNYYKKTSGNIYVLGVYPMQVKELTPVPTTVRMASLN

Foldseek 3Di:
DDDDPDPPPPPPPVPVVPDPPPLPPQPQLPDDDPQPQQNQVSVLSNVQSQCVDPDPVSNVVSFLVLLVSLLVLLQDQSSLPVPKWWFADWDWDDDPNAIKIWTKTWQDADPPDDPSGCSNQEIEIETEIERDPVQCPPPDHRFMWRFNWAFPDRFDSVQWGWDDDPVGIHTRSGYTYIYTRHIDTDDDPVVVVVVD

Radius of gyration: 24.91 Å; chains: 1; bounding box: 80×31×93 Å